Protein AF-0000000082331911 (afdb_homodimer)

Foldseek 3Di:
DDPCCPDPVNVVVVDFALVNLLVVLCVVVVVVLVCCCVVNFNFDQVLLVLLLVLCVVLPDDPLSNQLLLLLLLLLLVLLLVLCCCQVPPVVHDDVSSVVSVVVSLVVLCVCCVPSSNVPSVSSVSNNVLLVVLVVVLTAGPPDHDSVRSSVSSSVNSVVSNVSSVVSSVSSVVVRD/DDPQCVDPVNVVVVDQALVVLLVVLCVVVVVVLVCCCCVNFNFDQVLLVLLLVLCVVLPDPPLSNQLLLLLLLLLLVLLLVLCCCQVPVVVHDDVSSVVSVVVSLVVLCVCCVPVSNVPSVSSVSNNVLLVVLVVVLGAGDPDHDSVRSSVRSSVNSVVSNVSSVVSSVRSVVVRD

Solvent-accessible surface area (backbone atoms only — not comparable to full-atom values): 15881 Å² total; per-residue (Å²): 131,63,78,62,50,79,33,41,67,21,43,66,66,66,46,89,30,55,54,55,27,37,10,51,44,44,13,58,51,32,23,61,49,43,33,40,26,56,74,66,58,47,28,58,57,37,40,17,38,40,29,22,21,41,46,64,42,40,57,72,52,70,66,29,34,52,14,21,52,46,8,21,52,49,11,28,52,46,33,48,50,38,50,48,45,21,57,66,72,60,73,34,59,59,68,47,42,9,48,44,47,7,52,45,37,20,48,57,39,47,40,35,42,40,75,59,31,46,34,47,35,25,20,32,43,17,22,22,39,32,48,35,30,52,60,36,68,37,32,27,90,85,35,66,64,71,67,6,18,50,46,16,39,50,51,24,24,54,55,12,35,52,46,28,54,49,47,52,54,53,15,53,62,60,30,100,133,58,78,58,52,75,30,40,67,24,44,65,68,66,46,92,30,57,54,54,26,37,9,52,44,42,13,58,50,33,23,61,50,42,31,40,26,54,72,66,59,49,27,58,57,36,41,16,39,41,30,24,19,41,49,64,42,39,69,58,54,69,67,28,34,52,15,22,51,46,9,22,54,48,12,27,51,47,33,49,48,38,49,47,44,23,55,68,73,60,73,36,60,60,68,46,42,10,50,42,47,7,53,42,39,21,49,56,38,48,39,33,41,39,75,59,29,46,32,48,38,26,20,33,44,16,23,21,38,32,47,35,29,53,61,37,67,36,33,26,89,85,36,68,66,70,68,6,19,49,47,16,43,50,51,24,25,53,53,14,35,52,49,27,53,50,46,50,56,52,14,56,65,60,29,99

pLDDT: mean 92.14, std 11.37, range [30.94, 98.88]

Organism: NCBI:txid2816475

Radius of gyration: 19.63 Å; Cα contacts (8 Å, |Δi|>4): 683; chains: 2; bounding box: 52×55×50 Å

Sequence (352 aa):
MSRRENSPFGRLIGGWNDTWSLAVVFGLASVPWTYAFVAGLHIPLWPSFIASATYYAAGDGLDGVVRAYASNLAGIVYAAATLAVVDGYLGGGVVALSVVVGVFMFLATLHEFVPLLSFTPGAFFGYATMFSVHAAEATALGVVGLPGETLAAVLSMVIGAGIGLATDEVSSRLGTMSRRENSPFGRLIGGWNDTWSLAVVFGLASVPWTYAFVAGLHIPLWPSFIASATYYAAGDGLDGVVRAYASNLAGIVYAAATLAVVDGYLGGGVVALSVVVGVFMFLATLHEFVPLLSFTPGAFFGYATMFSVHAAEATALGVVGLPGETLAAVLSMVIGAGIGLATDEVSSRLGT

Secondary structure (DSSP, 8-state):
--TTTTSHHHHHHS-S-HHHHHHHHHHHHHHHHHHIIIIII---SHHHHHHHHHHHHS-SHHHHHHHHHHHHHHHHHHHHHHHHIIIIIS---HHHHHHHHHHHHHHHHHGGGSGGG--HHHHHHHHHHHHHHHHTT--BTTB-HHHHHHHHHHHHHHHHHHHHHHHHHHHHHHH-/--TTTTSHHHHHHS-S-HHHHHHHHHHHHHHHHHHIIIIII-S-SHHHHHHHHHHHHH-SHHHHHHHHHHHHHHHHHHHHHHHIIIIIIS---HHHHHHHHHHHHHHHHHGGGSGGG--HHHHHHHHHHHHHHHHTT--BTTB-HHHHHHHHHHHHHHHHHHHHHHHHHHHHHHH-

InterPro domains:
  IPR009476 Protein of unknown function DUF1097 [PF06496] (23-168)

Structure (mmCIF, N/CA/C/O backbone):
data_AF-0000000082331911-model_v1
#
loop_
_entity.id
_entity.type
_entity.pdbx_description
1 polymer 'DUF1097 domain-containing protein'
#
loop_
_atom_site.group_PDB
_atom_site.id
_atom_site.type_symbol
_atom_site.label_atom_id
_atom_site.label_alt_id
_atom_site.label_comp_id
_atom_site.label_asym_id
_atom_site.label_entity_id
_atom_site.label_seq_id
_atom_site.pdbx_PDB_ins_code
_atom_site.Cartn_x
_atom_site.Cartn_y
_atom_site.Cartn_z
_atom_site.occupancy
_atom_site.B_iso_or_equiv
_atom_site.auth_seq_id
_atom_site.auth_comp_id
_atom_site.auth_asym_id
_atom_site.auth_atom_id
_atom_site.pdbx_PDB_model_num
ATOM 1 N N . MET A 1 1 ? 22.234 30.906 13.117 1 30.94 1 MET A N 1
ATOM 2 C CA . MET A 1 1 ? 22.625 29.891 12.133 1 30.94 1 MET A CA 1
ATOM 3 C C . MET A 1 1 ? 22.219 30.312 10.727 1 30.94 1 MET A C 1
ATOM 5 O O . MET A 1 1 ? 21.047 30.641 10.484 1 30.94 1 MET A O 1
ATOM 9 N N . SER A 1 2 ? 22.891 30.703 9.836 1 46.03 2 SER A N 1
ATOM 10 C CA . SER A 1 2 ? 22.625 31.531 8.664 1 46.03 2 SER A CA 1
ATOM 11 C C . SER A 1 2 ? 21.641 30.875 7.719 1 46.03 2 SER A C 1
ATOM 13 O O . SER A 1 2 ? 21.609 29.641 7.609 1 46.03 2 SER A O 1
ATOM 15 N N . ARG A 1 3 ? 20.406 31.422 7.211 1 45.97 3 ARG A N 1
ATOM 16 C CA . ARG A 1 3 ? 19.422 31.078 6.195 1 45.97 3 ARG A 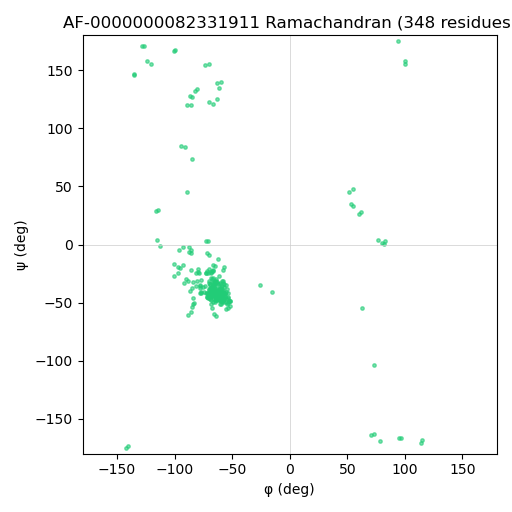CA 1
ATOM 17 C C . ARG A 1 3 ? 19.984 30.016 5.238 1 45.97 3 ARG A C 1
ATOM 19 O O . ARG A 1 3 ? 19.219 29.266 4.629 1 45.97 3 ARG A O 1
ATOM 26 N N . ARG A 1 4 ? 21.172 30.094 4.844 1 48.28 4 ARG A N 1
ATOM 27 C CA . ARG A 1 4 ? 21.875 29.188 3.939 1 48.28 4 ARG A CA 1
ATOM 28 C C . ARG A 1 4 ? 21.938 27.781 4.527 1 48.28 4 ARG A C 1
ATOM 30 O O . ARG A 1 4 ? 21.859 26.797 3.799 1 48.28 4 ARG A O 1
ATOM 37 N N . GLU A 1 5 ? 21.906 27.609 5.785 1 50.09 5 GLU A N 1
ATOM 38 C CA . GLU A 1 5 ? 22 26.328 6.461 1 50.09 5 GLU A CA 1
ATOM 39 C C . GLU A 1 5 ? 20.656 25.594 6.438 1 50.09 5 GLU A C 1
ATOM 41 O O . GLU A 1 5 ? 20.609 24.359 6.48 1 50.09 5 GLU A O 1
ATOM 46 N N . ASN A 1 6 ? 19.453 26.25 6.234 1 60.91 6 ASN A N 1
ATOM 47 C CA . ASN A 1 6 ? 18.141 25.625 6.238 1 60.91 6 ASN A CA 1
ATOM 48 C C . ASN A 1 6 ? 17.672 25.281 4.824 1 60.91 6 ASN A C 1
ATOM 50 O O . ASN A 1 6 ? 16.562 24.797 4.633 1 60.91 6 ASN A O 1
ATOM 54 N N . SER A 1 7 ? 18.547 25.734 3.779 1 67.25 7 SER A N 1
ATOM 55 C CA . SER A 1 7 ? 18.234 25.359 2.406 1 67.25 7 SER A CA 1
ATOM 56 C C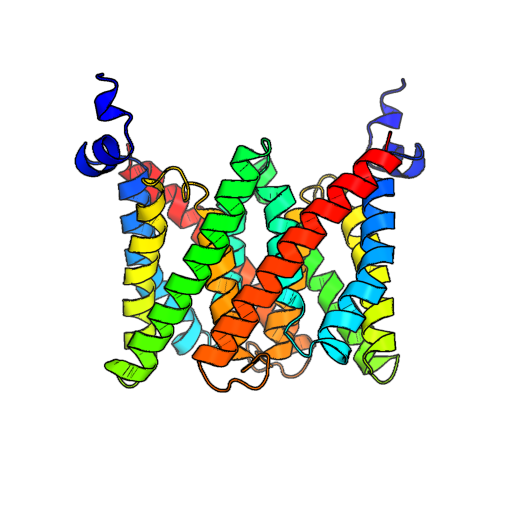 . SER A 1 7 ? 18.469 23.875 2.176 1 67.25 7 SER A C 1
ATOM 58 O O . SER A 1 7 ? 19.219 23.234 2.916 1 67.25 7 SER A O 1
ATOM 60 N N . PRO A 1 8 ? 17.781 23.469 1.237 1 69.69 8 PRO A N 1
ATOM 61 C CA . PRO A 1 8 ? 18.047 22.062 0.908 1 69.69 8 PRO A CA 1
ATOM 62 C C . PRO A 1 8 ? 19.531 21.797 0.68 1 69.69 8 PRO A C 1
ATOM 64 O O . PRO A 1 8 ? 20.062 20.797 1.17 1 69.69 8 PRO A O 1
ATOM 67 N N . PHE A 1 9 ? 20.141 22.531 -0.047 1 71.56 9 PHE A N 1
ATOM 68 C CA . PHE A 1 9 ? 21.578 22.375 -0.307 1 71.56 9 PHE A CA 1
ATOM 69 C C . PHE A 1 9 ? 22.375 22.531 0.979 1 71.56 9 PHE A C 1
ATOM 71 O O . PHE A 1 9 ? 23.359 21.812 1.195 1 71.56 9 PHE A O 1
ATOM 78 N N . GLY A 1 10 ? 22 23.453 1.733 1 72.62 10 GLY A N 1
ATOM 79 C CA . GLY A 1 10 ? 22.656 23.641 3.016 1 72.62 10 GLY A CA 1
ATOM 80 C C . GLY A 1 10 ? 22.578 22.422 3.916 1 72.62 10 GLY A C 1
ATOM 81 O O . GLY A 1 10 ? 23.562 22.031 4.543 1 72.62 10 GLY A O 1
ATOM 82 N N . ARG A 1 11 ? 21.516 21.922 3.918 1 74.38 11 ARG A N 1
ATOM 83 C CA . ARG A 1 11 ? 21.328 20.734 4.746 1 74.38 11 ARG A CA 1
ATOM 84 C C . ARG A 1 11 ? 22.125 19.547 4.195 1 74.38 11 ARG A C 1
ATOM 86 O O . ARG A 1 11 ? 22.594 18.703 4.957 1 74.38 11 ARG A O 1
ATOM 93 N N . LEU A 1 12 ? 22.125 19.5 3.041 1 75.88 12 LEU A N 1
ATOM 94 C CA . LEU A 1 12 ? 22.891 18.438 2.385 1 75.88 12 LEU A CA 1
ATOM 95 C C . LEU A 1 12 ? 24.375 18.562 2.717 1 75.88 12 LEU A C 1
ATOM 97 O O . LEU A 1 12 ? 25.031 17.562 3.014 1 75.88 12 LEU A O 1
ATOM 101 N N . ILE A 1 13 ? 24.734 19.766 2.682 1 75.69 13 ILE A N 1
ATOM 102 C CA . ILE A 1 13 ? 26.172 19.984 2.873 1 75.69 13 ILE A CA 1
ATOM 103 C C . ILE A 1 13 ? 26.453 20.328 4.332 1 75.69 13 ILE A C 1
ATOM 105 O O . ILE A 1 13 ? 27.609 20.391 4.754 1 75.69 13 ILE A O 1
ATOM 109 N N . GLY A 1 14 ? 25.438 20.75 5.004 1 74.19 14 GLY A N 1
ATOM 110 C CA . GLY A 1 14 ? 25.594 21.328 6.332 1 74.19 14 GLY A CA 1
ATOM 111 C C . GLY A 1 14 ? 25.969 20.297 7.383 1 74.19 14 GLY A C 1
ATOM 112 O O . GLY A 1 14 ? 26.016 20.594 8.578 1 74.19 14 GLY A O 1
ATOM 113 N N . GLY A 1 15 ? 26.156 19.172 7.082 1 82.25 15 GLY A N 1
ATOM 114 C CA . GLY A 1 15 ? 26.656 18.203 8.047 1 82.25 15 GLY A CA 1
ATOM 115 C C . GLY A 1 15 ? 25.672 17.109 8.375 1 82.25 15 GLY A C 1
ATOM 116 O O . GLY A 1 15 ? 24.672 16.938 7.668 1 82.25 15 GLY A O 1
ATOM 117 N N . TRP A 1 16 ? 26.156 16.5 9.406 1 88.5 16 TRP A N 1
ATOM 118 C CA . TRP A 1 16 ? 25.391 15.328 9.844 1 88.5 16 TRP A CA 1
ATOM 119 C C . TRP A 1 16 ? 24.062 15.75 10.445 1 88.5 16 TRP A C 1
ATOM 121 O O . TRP A 1 16 ? 24 16.656 11.281 1 88.5 16 TRP A O 1
ATOM 131 N N . ASN A 1 17 ? 23.078 15.328 9.977 1 89.69 17 ASN A N 1
ATOM 132 C CA . ASN A 1 17 ? 21.734 15.609 10.453 1 89.69 17 ASN A CA 1
ATOM 133 C C . ASN A 1 17 ? 20.828 14.383 10.352 1 89.69 17 ASN A C 1
ATOM 135 O O . ASN A 1 17 ? 21.297 13.289 10.039 1 89.69 17 ASN A O 1
ATOM 139 N N . ASP A 1 18 ? 19.594 14.555 10.648 1 88.19 18 ASP A N 1
ATOM 140 C CA . ASP A 1 18 ? 18.672 13.438 10.734 1 88.19 18 ASP A CA 1
ATOM 141 C C . ASP A 1 18 ? 18.484 12.773 9.367 1 88.19 18 ASP A C 1
ATOM 143 O O . ASP A 1 18 ? 18.328 11.555 9.281 1 88.19 18 ASP A O 1
ATOM 147 N N . THR A 1 19 ? 18.516 13.5 8.328 1 91 19 THR A N 1
ATOM 148 C CA . THR A 1 19 ? 18.344 12.961 6.984 1 91 19 THR A CA 1
ATOM 149 C C . THR A 1 19 ? 19.531 12.094 6.59 1 91 19 THR A C 1
ATOM 151 O O . THR A 1 19 ? 19.359 10.984 6.078 1 91 19 THR A O 1
ATOM 154 N N . TRP A 1 20 ? 20.719 12.578 6.801 1 93.38 20 TRP A N 1
ATOM 155 C CA . TRP A 1 20 ? 21.922 11.797 6.539 1 93.38 20 TRP A CA 1
ATOM 156 C C . TRP A 1 20 ? 21.922 10.5 7.348 1 93.38 20 TRP A C 1
ATOM 158 O O . TRP A 1 20 ? 22.234 9.43 6.824 1 93.38 20 TRP A O 1
ATOM 168 N N . SER A 1 21 ? 21.625 10.68 8.594 1 94.69 21 SER A N 1
ATOM 169 C CA . SER A 1 21 ? 21.578 9.508 9.461 1 94.69 21 SER A CA 1
ATOM 170 C C . SER A 1 21 ? 20.594 8.461 8.938 1 94.69 21 SER A C 1
ATOM 172 O O . SER A 1 21 ? 20.938 7.281 8.828 1 94.69 21 SER A O 1
ATOM 174 N N . LEU A 1 22 ? 19.5 8.93 8.586 1 93.38 22 LEU A N 1
ATOM 175 C CA . LEU A 1 22 ? 18.469 8.023 8.078 1 93.38 22 LEU A CA 1
ATOM 176 C C . LEU A 1 22 ? 18.906 7.398 6.754 1 93.38 22 LEU A C 1
ATOM 178 O O . LEU A 1 22 ? 18.703 6.203 6.527 1 93.38 22 LEU A O 1
ATOM 182 N N . ALA A 1 23 ? 19.484 8.172 5.961 1 95.06 23 ALA A N 1
ATOM 183 C CA . ALA A 1 23 ? 19.969 7.695 4.664 1 95.06 23 ALA A CA 1
ATOM 184 C C . ALA A 1 23 ? 21.016 6.602 4.832 1 95.06 23 ALA A C 1
ATOM 186 O O . ALA A 1 23 ? 20.969 5.574 4.148 1 95.06 23 ALA A O 1
ATOM 187 N N . VAL A 1 24 ? 21.906 6.816 5.707 1 96.12 24 VAL A N 1
ATOM 188 C CA . VAL A 1 24 ? 22.953 5.836 5.945 1 96.12 24 VAL A CA 1
ATOM 189 C C . VAL A 1 24 ? 22.359 4.562 6.535 1 96.12 24 VAL A C 1
ATOM 191 O O . VAL A 1 24 ? 22.688 3.455 6.109 1 96.12 24 VAL A O 1
ATOM 194 N N . VAL A 1 25 ? 21.484 4.715 7.422 1 96.88 25 VAL A N 1
ATOM 195 C CA . VAL A 1 25 ? 20.875 3.564 8.086 1 96.88 25 VAL A CA 1
ATOM 196 C C . VAL A 1 25 ? 20.047 2.768 7.082 1 96.88 25 VAL A C 1
ATOM 198 O O . VAL A 1 25 ? 20.188 1.545 6.988 1 96.88 25 VAL A O 1
ATOM 201 N N . PHE A 1 26 ? 19.281 3.436 6.316 1 95.5 26 PHE A N 1
ATOM 202 C CA . PHE A 1 26 ? 18.469 2.73 5.332 1 95.5 26 PHE A CA 1
ATOM 203 C C . PHE A 1 26 ? 19.344 2.105 4.25 1 95.5 26 PHE A C 1
ATOM 205 O O . PHE A 1 26 ? 19.078 0.988 3.801 1 95.5 26 PHE A O 1
ATOM 212 N N . GLY A 1 27 ? 20.297 2.848 3.83 1 96.88 27 GLY A N 1
ATOM 213 C CA . GLY A 1 27 ? 21.203 2.301 2.83 1 96.88 27 GLY A CA 1
ATOM 214 C C . GLY A 1 27 ? 21.906 1.035 3.289 1 96.88 27 GLY A C 1
ATOM 215 O O . GLY A 1 27 ? 21.859 0.014 2.6 1 96.88 27 GLY A O 1
ATOM 216 N N . LEU A 1 28 ? 22.438 1.051 4.41 1 97.56 28 LEU A N 1
ATOM 217 C CA . LEU A 1 28 ? 23.234 -0.068 4.906 1 97.56 28 LEU A CA 1
ATOM 218 C C . LEU A 1 28 ? 22.328 -1.208 5.371 1 97.56 28 LEU A C 1
ATOM 220 O O . LEU A 1 28 ? 22.625 -2.379 5.113 1 97.56 28 LEU A O 1
ATOM 224 N N . ALA A 1 29 ? 21.312 -0.932 6.004 1 97 29 ALA A N 1
ATOM 225 C CA . ALA A 1 29 ? 20.422 -1.961 6.543 1 97 29 ALA A CA 1
ATOM 226 C C . ALA A 1 29 ? 19.703 -2.703 5.426 1 97 29 ALA A C 1
ATOM 228 O O . ALA A 1 29 ? 19.344 -3.873 5.582 1 97 29 ALA A O 1
ATOM 229 N N . SER A 1 30 ? 19.516 -2.004 4.371 1 97.62 30 SER A N 1
ATOM 230 C CA . SER A 1 30 ? 18.75 -2.602 3.291 1 97.62 30 SER A CA 1
ATOM 231 C C . SER A 1 30 ? 19.5 -3.756 2.641 1 97.62 30 SER A C 1
ATOM 233 O O . SER A 1 30 ? 18.906 -4.602 1.974 1 97.62 30 SER A O 1
ATOM 235 N N . VAL A 1 31 ? 20.797 -3.766 2.725 1 98.12 31 VAL A N 1
ATOM 236 C CA . VAL A 1 31 ? 21.594 -4.816 2.105 1 98.12 31 VAL A CA 1
ATOM 237 C C . VAL A 1 31 ? 21.266 -6.16 2.754 1 98.12 31 VAL A C 1
ATOM 239 O O . VAL A 1 31 ? 20.734 -7.062 2.098 1 98.12 31 VAL A O 1
ATOM 242 N N . PRO A 1 32 ? 21.484 -6.371 4.066 1 98.19 32 PRO A N 1
ATOM 243 C CA . PRO A 1 32 ? 21.094 -7.652 4.66 1 98.19 32 PRO A CA 1
ATOM 244 C C . PRO A 1 32 ? 19.578 -7.875 4.641 1 98.19 32 PRO A C 1
ATOM 246 O O . PRO A 1 32 ? 19.125 -9.016 4.559 1 98.19 32 PRO A O 1
ATOM 249 N N . TRP A 1 33 ? 18.906 -6.762 4.754 1 98 33 TRP A N 1
ATOM 250 C CA . TRP A 1 33 ? 17.453 -6.801 4.664 1 98 33 TRP A CA 1
ATOM 251 C C . TRP A 1 33 ? 17 -7.457 3.361 1 98 33 TRP A C 1
ATOM 253 O O . TRP A 1 33 ? 16.266 -8.445 3.377 1 98 33 TRP A O 1
ATOM 263 N N . THR A 1 34 ? 17.422 -6.988 2.287 1 98.44 34 THR A N 1
ATOM 264 C CA . THR A 1 34 ? 17.094 -7.512 0.971 1 98.44 34 THR A CA 1
ATOM 265 C C . THR A 1 34 ? 17.547 -8.961 0.831 1 98.44 34 THR A C 1
ATOM 267 O O . THR A 1 34 ? 16.781 -9.82 0.383 1 98.44 34 THR A O 1
ATOM 270 N N . TYR A 1 35 ? 18.797 -9.211 1.232 1 98.25 35 TYR A N 1
ATOM 271 C CA . TYR A 1 35 ? 19.328 -10.562 1.149 1 98.25 35 TYR A CA 1
ATOM 272 C C . TYR A 1 35 ? 18.469 -11.531 1.954 1 98.25 35 TYR A C 1
ATOM 274 O O . TYR A 1 35 ? 18.141 -12.625 1.48 1 98.25 35 TYR A O 1
ATOM 282 N N . ALA A 1 36 ? 18.125 -11.219 3.145 1 98.31 36 ALA A N 1
ATOM 283 C CA . ALA A 1 36 ? 17.344 -12.086 4.027 1 98.31 36 ALA A CA 1
ATOM 284 C C . ALA A 1 36 ? 15.977 -12.391 3.438 1 98.31 36 ALA A C 1
ATOM 286 O O . ALA A 1 36 ? 15.492 -13.523 3.525 1 98.31 36 ALA A O 1
ATOM 287 N N . PHE A 1 37 ? 15.391 -11.445 2.855 1 98.62 37 PHE A N 1
ATOM 288 C CA . PHE A 1 37 ? 14.062 -11.633 2.293 1 98.62 37 PHE A CA 1
ATOM 289 C C . PHE A 1 37 ? 14.117 -12.531 1.064 1 98.62 37 PHE A C 1
ATOM 291 O O . PHE A 1 37 ? 13.32 -13.469 0.937 1 98.62 37 PHE A O 1
ATOM 298 N N . VAL A 1 38 ? 15.055 -12.273 0.174 1 97.69 38 VAL A N 1
ATOM 299 C CA . VAL A 1 38 ? 15.078 -12.914 -1.137 1 97.69 38 VAL A CA 1
ATOM 300 C C . VAL A 1 38 ? 15.758 -14.281 -1.033 1 97.69 38 VAL A C 1
ATOM 302 O O . VAL A 1 38 ? 15.203 -15.289 -1.485 1 97.69 38 VAL A O 1
ATOM 305 N N . ALA A 1 39 ? 16.891 -14.32 -0.475 1 97.06 39 ALA A N 1
ATOM 306 C CA . ALA A 1 39 ? 17.672 -15.562 -0.435 1 97.06 39 ALA A CA 1
ATOM 307 C C . ALA A 1 39 ? 17.375 -16.344 0.841 1 97.06 39 ALA A C 1
ATOM 309 O O . ALA A 1 39 ? 17.453 -17.578 0.851 1 97.06 39 ALA A O 1
ATOM 310 N N . GLY A 1 40 ? 17.094 -15.719 1.949 1 96.81 40 GLY A N 1
ATOM 311 C CA . GLY A 1 40 ? 16.891 -16.391 3.223 1 96.81 40 GLY A CA 1
ATOM 312 C C . GLY A 1 40 ? 15.461 -16.875 3.424 1 96.81 40 GLY A C 1
ATOM 313 O O . GLY A 1 40 ? 15.211 -18.078 3.447 1 96.81 40 GLY A O 1
ATOM 314 N N . LEU A 1 41 ? 14.586 -15.953 3.354 1 97.5 41 LEU A N 1
ATOM 315 C CA . LEU A 1 41 ? 13.203 -16.25 3.711 1 97.5 41 LEU A CA 1
ATOM 316 C C . LEU A 1 41 ? 12.383 -16.594 2.473 1 97.5 41 LEU A C 1
ATOM 318 O O . LEU A 1 41 ? 11.312 -17.203 2.578 1 97.5 41 LEU A O 1
ATOM 322 N N . HIS A 1 42 ? 12.836 -16.203 1.367 1 97.38 42 HIS A N 1
ATOM 323 C CA . HIS A 1 42 ? 12.133 -16.422 0.108 1 97.38 42 HIS A CA 1
ATOM 324 C C . HIS A 1 42 ? 10.719 -15.875 0.166 1 97.38 42 HIS A C 1
ATOM 326 O O . HIS A 1 42 ? 9.758 -16.562 -0.2 1 97.38 42 HIS A O 1
ATOM 332 N N . ILE A 1 43 ? 10.586 -14.688 0.63 1 98.44 43 ILE A N 1
ATOM 333 C CA . ILE A 1 43 ? 9.32 -13.977 0.646 1 98.44 43 ILE A CA 1
ATOM 334 C C . ILE A 1 43 ? 9.469 -12.641 -0.086 1 98.44 43 ILE A C 1
ATOM 336 O O . ILE A 1 43 ? 10.586 -12.156 -0.287 1 98.44 43 ILE A O 1
ATOM 340 N N . PRO A 1 44 ? 8.328 -12.125 -0.533 1 98.75 44 PRO A N 1
ATOM 341 C CA . PRO A 1 44 ? 8.445 -10.883 -1.298 1 98.75 44 PRO A CA 1
ATOM 342 C C . PRO A 1 44 ? 9.016 -9.727 -0.47 1 98.75 44 PRO A C 1
ATOM 344 O O . PRO A 1 44 ? 8.633 -9.547 0.688 1 98.75 44 PRO A O 1
ATOM 347 N N . LEU A 1 45 ? 9.875 -8.977 -1.076 1 98.75 45 LEU A N 1
ATOM 348 C CA . LEU A 1 45 ? 10.633 -7.914 -0.431 1 98.75 45 LEU A CA 1
ATOM 349 C C . LEU A 1 45 ? 9.828 -6.621 -0.392 1 98.75 45 LEU A C 1
ATOM 351 O O . LEU A 1 45 ? 9.844 -5.898 0.609 1 98.75 45 LEU A O 1
ATOM 355 N N . TRP A 1 46 ? 9.055 -6.25 -1.345 1 98.69 46 TRP A N 1
ATOM 356 C CA . TRP A 1 46 ? 8.484 -4.93 -1.57 1 98.69 46 TRP A CA 1
ATOM 357 C C . TRP A 1 46 ? 7.434 -4.602 -0.511 1 98.69 46 TRP A C 1
ATOM 359 O O . TRP A 1 46 ? 7.301 -3.449 -0.096 1 98.69 46 TRP A O 1
ATOM 369 N N . PRO A 1 47 ? 6.656 -5.605 -0.007 1 98.88 47 PRO A N 1
ATOM 370 C CA . PRO A 1 47 ? 5.738 -5.242 1.072 1 98.88 47 PRO A CA 1
ATOM 371 C C . PRO A 1 47 ? 6.453 -4.652 2.285 1 98.88 47 PRO A C 1
ATOM 373 O O . PRO A 1 47 ? 5.883 -3.826 3.002 1 98.88 47 PRO A O 1
ATOM 376 N N . SER A 1 48 ? 7.633 -5.16 2.572 1 98.56 48 SER A N 1
ATOM 377 C CA . SER A 1 48 ? 8.367 -4.668 3.732 1 98.56 48 SER A CA 1
ATOM 378 C C . SER A 1 48 ? 8.75 -3.201 3.564 1 98.56 48 SER A C 1
ATOM 380 O O . SER A 1 48 ? 8.82 -2.457 4.543 1 98.56 48 SER A O 1
ATOM 382 N N . PHE A 1 49 ? 8.961 -2.744 2.299 1 98.25 49 PHE A N 1
ATOM 383 C CA . PHE A 1 49 ? 9.211 -1.327 2.057 1 98.25 49 PHE A CA 1
ATOM 384 C C . PHE A 1 49 ? 7.957 -0.505 2.34 1 98.25 49 PHE A C 1
ATOM 386 O O . PHE A 1 49 ? 8.039 0.584 2.91 1 98.25 49 PHE A O 1
ATOM 393 N N . ILE A 1 50 ? 6.828 -1.002 1.94 1 98.44 50 ILE A N 1
ATOM 394 C CA . ILE A 1 50 ? 5.555 -0.325 2.168 1 98.44 50 ILE A CA 1
ATOM 395 C C . ILE A 1 50 ? 5.301 -0.192 3.668 1 98.44 50 ILE A C 1
ATOM 397 O O . ILE A 1 50 ? 4.93 0.88 4.148 1 98.44 50 ILE A O 1
ATOM 401 N N . ALA A 1 51 ? 5.543 -1.274 4.41 1 97.69 51 ALA A N 1
ATOM 402 C CA . ALA A 1 51 ? 5.312 -1.255 5.852 1 97.69 51 ALA A CA 1
ATOM 403 C C . ALA A 1 51 ? 6.277 -0.301 6.551 1 97.69 51 ALA A C 1
ATOM 405 O O . ALA A 1 51 ? 5.879 0.449 7.445 1 97.69 51 ALA A O 1
ATOM 406 N N . SER A 1 52 ? 7.547 -0.33 6.188 1 95.5 52 SER A N 1
ATOM 407 C CA . SER A 1 52 ? 8.508 0.59 6.793 1 95.5 52 SER A CA 1
ATOM 408 C C . SER A 1 52 ? 8.148 2.041 6.492 1 95.5 52 SER A C 1
ATOM 410 O O . SER A 1 52 ? 8.273 2.908 7.359 1 95.5 52 SER A O 1
ATOM 412 N N . ALA A 1 53 ? 7.715 2.289 5.254 1 94.75 53 ALA A N 1
ATOM 413 C CA . ALA A 1 53 ? 7.305 3.639 4.883 1 94.75 53 ALA A CA 1
ATOM 414 C C . ALA A 1 53 ? 6.047 4.059 5.637 1 94.75 53 ALA A C 1
ATOM 416 O O . ALA A 1 53 ? 5.867 5.234 5.953 1 94.75 53 ALA A O 1
ATOM 417 N N . THR A 1 54 ? 5.125 3.086 5.883 1 95.31 54 THR A N 1
ATOM 418 C CA . THR A 1 54 ? 3.916 3.361 6.648 1 95.31 54 THR A CA 1
ATOM 419 C C . THR A 1 54 ? 4.266 3.918 8.031 1 95.31 54 THR A C 1
ATOM 421 O O . THR A 1 54 ? 3.559 4.781 8.555 1 95.31 54 THR A O 1
ATOM 424 N N . TYR A 1 55 ? 5.449 3.418 8.641 1 92.19 55 TYR A N 1
ATOM 425 C CA . TYR A 1 55 ? 5.93 3.947 9.906 1 92.19 55 TYR A CA 1
ATOM 426 C C . TYR A 1 55 ? 6.148 5.453 9.828 1 92.19 55 TYR A C 1
ATOM 428 O O . TYR A 1 55 ? 5.68 6.203 10.688 1 92.19 55 TYR A O 1
ATOM 436 N N . TYR A 1 56 ? 6.691 5.875 8.766 1 87.75 56 TYR A N 1
ATOM 437 C CA . TYR A 1 56 ? 7.066 7.281 8.641 1 87.75 56 TYR A CA 1
ATOM 438 C C . TYR A 1 56 ? 5.887 8.117 8.156 1 87.75 56 TYR A C 1
ATOM 440 O O . TYR A 1 56 ? 5.82 9.32 8.422 1 87.75 56 TYR A O 1
ATOM 448 N N . ALA A 1 57 ? 4.965 7.492 7.543 1 88.12 57 ALA A N 1
ATOM 449 C CA . ALA A 1 57 ? 3.793 8.195 7.031 1 88.12 57 ALA A CA 1
ATOM 450 C C . ALA A 1 57 ? 2.762 8.414 8.141 1 88.12 57 ALA A C 1
ATOM 452 O O . ALA A 1 57 ? 1.995 9.383 8.094 1 88.12 57 ALA A O 1
ATOM 453 N N . ALA A 1 58 ? 2.621 7.562 8.977 1 84.06 58 ALA A N 1
ATOM 454 C CA . ALA A 1 58 ? 1.616 7.617 10.039 1 84.06 58 ALA A CA 1
ATOM 455 C C . ALA A 1 58 ? 1.846 8.82 10.945 1 84.06 58 ALA A C 1
ATOM 457 O O . ALA A 1 58 ? 0.901 9.344 11.547 1 84.06 58 ALA A O 1
ATOM 458 N N . GLY A 1 59 ? 2.986 9.484 10.859 1 66.19 59 GLY A N 1
ATOM 459 C CA . GLY A 1 59 ? 3.273 10.711 11.594 1 66.19 59 GLY A CA 1
ATOM 460 C C . GLY A 1 59 ? 3.52 10.477 13.07 1 66.19 59 GLY A C 1
ATOM 461 O O . GLY A 1 59 ? 4.172 9.5 13.453 1 66.19 59 GLY A O 1
ATOM 462 N N . ASP A 1 60 ? 2.369 10.852 13.945 1 62 60 ASP A N 1
ATOM 463 C CA . ASP A 1 60 ? 2.32 11.422 15.289 1 62 60 ASP A CA 1
ATOM 464 C C . ASP A 1 60 ? 2.432 10.336 16.359 1 62 60 ASP A C 1
ATOM 466 O O . ASP A 1 60 ? 1.473 10.07 17.078 1 62 60 ASP A O 1
ATOM 470 N N . GLY A 1 61 ? 3.516 9.797 16.562 1 76.06 61 GLY A N 1
ATOM 471 C CA . GLY A 1 61 ? 3.662 9.117 17.844 1 76.06 61 GLY A CA 1
ATOM 472 C C . GLY A 1 61 ? 3.326 7.641 17.766 1 76.06 61 GLY A C 1
ATOM 473 O O . GLY A 1 61 ? 2.996 7.125 16.703 1 76.06 61 GLY A O 1
ATOM 474 N N . LEU A 1 62 ? 3.525 6.938 18.828 1 83.19 62 LEU A N 1
ATOM 475 C CA . LEU A 1 62 ? 3.34 5.496 18.953 1 83.19 62 LEU A CA 1
ATOM 476 C C . LEU A 1 62 ? 1.908 5.102 18.594 1 83.19 62 LEU A C 1
ATOM 478 O O . LEU A 1 62 ? 1.685 4.098 17.922 1 83.19 62 LEU A O 1
ATOM 482 N N . ASP A 1 63 ? 0.958 5.961 18.969 1 86.88 63 ASP A N 1
ATOM 483 C CA . ASP A 1 63 ? -0.438 5.648 18.672 1 86.88 63 ASP A CA 1
ATOM 484 C C . ASP A 1 63 ? -0.703 5.66 17.172 1 86.88 63 ASP A C 1
ATOM 486 O O . ASP A 1 63 ? -1.415 4.797 16.656 1 86.88 63 ASP A O 1
ATOM 490 N N . GLY A 1 64 ? -0.141 6.57 16.5 1 87.06 64 GLY A N 1
ATOM 491 C CA . GLY A 1 64 ? -0.291 6.652 15.055 1 87.06 64 GLY A CA 1
ATOM 492 C C . GLY A 1 64 ? 0.313 5.469 14.32 1 87.06 64 GLY A C 1
ATOM 493 O O . GLY A 1 64 ? -0.29 4.934 13.391 1 87.06 64 GLY A O 1
ATOM 494 N N . VAL A 1 65 ? 1.427 5.043 14.875 1 89.31 65 VAL A N 1
ATOM 495 C CA . VAL A 1 65 ? 2.145 3.932 14.258 1 89.31 65 VAL A CA 1
ATOM 496 C C . VAL A 1 65 ? 1.359 2.637 14.453 1 89.31 65 VAL A C 1
ATOM 498 O O . VAL A 1 65 ? 1.215 1.844 13.523 1 89.31 65 VAL A O 1
ATOM 501 N N . VAL A 1 66 ? 0.798 2.426 15.625 1 93.31 66 VAL A N 1
ATOM 502 C CA . VAL A 1 66 ? 0.009 1.234 15.914 1 93.31 66 VAL A CA 1
ATOM 503 C C . VAL A 1 66 ? -1.229 1.202 15.023 1 93.31 66 VAL A C 1
ATOM 505 O O . VAL A 1 66 ? -1.55 0.167 14.43 1 93.31 66 VAL A O 1
ATOM 508 N N . ARG A 1 67 ? -1.788 2.279 14.898 1 93.81 67 ARG A N 1
ATOM 509 C CA . ARG A 1 67 ? -2.98 2.338 14.055 1 93.81 67 ARG A CA 1
ATOM 510 C C . ARG A 1 67 ? -2.629 2.096 12.594 1 93.81 67 ARG A C 1
ATOM 512 O O . ARG A 1 67 ? -3.398 1.469 11.859 1 93.81 67 ARG A O 1
ATOM 519 N N . ALA A 1 68 ? -1.601 2.66 12.172 1 93.38 68 ALA A N 1
ATOM 520 C CA . ALA A 1 68 ? -1.174 2.508 10.789 1 93.38 68 ALA A CA 1
ATOM 521 C C . ALA A 1 68 ? -0.898 1.044 10.453 1 93.38 68 ALA A C 1
ATOM 523 O O . ALA A 1 68 ? -1.34 0.542 9.422 1 93.38 68 ALA A O 1
ATOM 524 N N . TYR A 1 69 ? -0.177 0.306 11.375 1 95.69 69 TYR A N 1
ATOM 525 C CA . TYR A 1 69 ? 0.156 -1.09 11.109 1 95.69 69 TYR A CA 1
ATOM 526 C C . TYR A 1 69 ? -1.073 -1.979 11.25 1 95.69 69 TYR A C 1
ATOM 528 O O . TYR A 1 69 ? -1.225 -2.957 10.508 1 95.69 69 TYR A O 1
ATOM 536 N N . ALA A 1 70 ? -1.945 -1.653 12.188 1 96.81 70 ALA A N 1
ATOM 537 C CA . ALA A 1 70 ? -3.213 -2.375 12.273 1 96.81 70 ALA A CA 1
ATOM 538 C C . ALA A 1 70 ? -4.027 -2.209 10.992 1 96.81 70 ALA A C 1
ATOM 540 O O . ALA A 1 70 ? -4.621 -3.168 10.5 1 96.81 70 ALA A O 1
ATOM 541 N N . SER A 1 71 ? -4.027 -1.036 10.523 1 96.62 71 SER A N 1
ATOM 542 C CA . SER A 1 71 ? -4.742 -0.764 9.281 1 96.62 71 SER A CA 1
ATOM 543 C C . SER A 1 71 ? -4.094 -1.48 8.102 1 96.62 71 SER A C 1
ATOM 545 O O . SER A 1 71 ? -4.789 -1.95 7.199 1 96.62 71 SER A O 1
ATOM 547 N N . ASN A 1 72 ? -2.754 -1.559 8.039 1 98.44 72 ASN A N 1
ATOM 548 C CA . ASN A 1 72 ? -2.078 -2.344 7.016 1 98.44 72 ASN A CA 1
ATOM 549 C C . ASN A 1 72 ? -2.582 -3.783 6.988 1 98.44 72 ASN A C 1
ATOM 551 O O . ASN A 1 72 ? -2.953 -4.293 5.93 1 98.44 72 ASN A O 1
ATOM 555 N N . LEU A 1 73 ? -2.578 -4.32 8.18 1 98.31 73 LEU A N 1
ATOM 556 C CA . LEU A 1 73 ? -2.971 -5.719 8.289 1 98.31 73 LEU A CA 1
ATOM 557 C C . LEU A 1 73 ? -4.434 -5.906 7.91 1 98.31 73 LEU A C 1
ATOM 559 O O . LEU A 1 73 ? -4.785 -6.871 7.227 1 98.31 73 LEU A O 1
ATOM 563 N N . ALA A 1 74 ? -5.258 -4.992 8.336 1 98.5 74 ALA A N 1
ATOM 564 C CA . ALA A 1 74 ? -6.664 -5.055 7.945 1 98.5 74 ALA A CA 1
ATOM 565 C C . ALA A 1 74 ? -6.82 -4.98 6.426 1 98.5 74 ALA A C 1
ATOM 567 O O . ALA A 1 74 ? -7.656 -5.68 5.848 1 98.5 74 ALA A O 1
ATOM 568 N N . GLY A 1 75 ? -6.008 -4.137 5.805 1 98.62 75 GLY A N 1
ATOM 569 C CA . GLY A 1 75 ? -6.035 -4.043 4.355 1 98.62 75 GLY A CA 1
ATOM 570 C C . GLY A 1 75 ? -5.715 -5.359 3.668 1 98.62 75 GLY A C 1
ATOM 571 O O . GLY A 1 75 ? -6.367 -5.727 2.688 1 98.62 75 GLY A O 1
ATOM 572 N N . ILE A 1 76 ? -4.73 -6.02 4.156 1 98.88 76 ILE A N 1
ATOM 573 C CA . ILE A 1 76 ? -4.371 -7.32 3.605 1 98.88 76 ILE A CA 1
ATOM 574 C C . ILE A 1 76 ? -5.555 -8.281 3.727 1 98.88 76 ILE A C 1
ATOM 576 O O . ILE A 1 76 ? -5.863 -9.016 2.789 1 98.88 76 ILE A O 1
ATOM 580 N N . VAL A 1 77 ? -6.188 -8.25 4.906 1 98.44 77 VAL A N 1
ATOM 581 C CA . VAL A 1 77 ? -7.32 -9.141 5.137 1 98.44 77 VAL A CA 1
ATOM 582 C C . VAL A 1 77 ? -8.453 -8.805 4.168 1 98.44 77 VAL A C 1
ATOM 584 O O . VAL A 1 77 ? -9.047 -9.695 3.562 1 98.44 77 VAL A O 1
ATOM 587 N N . TYR A 1 78 ? -8.719 -7.539 3.959 1 98.62 78 TYR A N 1
ATOM 588 C CA . TYR A 1 78 ? -9.758 -7.133 3.018 1 98.62 78 TYR A CA 1
ATOM 589 C C . TYR A 1 78 ? -9.414 -7.582 1.602 1 98.62 78 TYR A C 1
ATOM 591 O O . TYR A 1 78 ? -10.289 -8.039 0.861 1 98.62 78 TYR A O 1
ATOM 599 N N . ALA A 1 79 ? -8.188 -7.414 1.234 1 98.81 79 ALA A N 1
ATOM 600 C CA . ALA A 1 79 ? -7.777 -7.793 -0.117 1 98.81 79 ALA A CA 1
ATOM 601 C C . ALA A 1 79 ? -7.812 -9.305 -0.295 1 98.81 79 ALA A C 1
ATOM 603 O O . ALA A 1 79 ? -8.242 -9.805 -1.338 1 98.81 79 ALA A O 1
ATOM 604 N N . ALA A 1 80 ? -7.328 -10.023 0.648 1 98.62 80 ALA A N 1
ATOM 605 C CA . ALA A 1 80 ? -7.41 -11.484 0.598 1 98.62 80 ALA A CA 1
ATOM 606 C C . ALA A 1 80 ? -8.859 -11.945 0.485 1 98.62 80 ALA A C 1
ATOM 608 O O . ALA A 1 80 ? -9.172 -12.867 -0.275 1 98.62 80 ALA A O 1
ATOM 609 N N . ALA A 1 81 ? -9.695 -11.352 1.328 1 98.44 81 ALA A N 1
ATOM 610 C CA . ALA A 1 81 ? -11.117 -11.672 1.239 1 98.44 81 ALA A CA 1
ATOM 611 C C . ALA A 1 81 ? -11.672 -11.328 -0.143 1 98.44 81 ALA A C 1
ATOM 613 O O . ALA A 1 81 ? -12.477 -12.086 -0.699 1 98.44 81 ALA A O 1
ATOM 614 N N . THR A 1 82 ? -11.312 -10.172 -0.688 1 98.62 82 THR A N 1
ATOM 615 C CA . THR A 1 82 ? -11.719 -9.805 -2.037 1 98.62 82 THR A CA 1
ATOM 616 C C . THR A 1 82 ? -11.375 -10.906 -3.031 1 98.62 82 THR A C 1
ATOM 618 O O . THR A 1 82 ? -12.242 -11.375 -3.771 1 98.62 82 THR A O 1
ATOM 621 N N . LEU A 1 83 ? -10.156 -11.328 -3.053 1 98.31 83 LEU A N 1
ATOM 622 C CA . LEU A 1 83 ? -9.664 -12.328 -3.998 1 98.31 83 LEU A CA 1
ATOM 623 C C . LEU A 1 83 ? -10.328 -13.68 -3.762 1 98.31 83 LEU A C 1
ATOM 625 O O . LEU A 1 83 ? -10.641 -14.398 -4.715 1 98.31 83 LEU A O 1
ATOM 629 N N . ALA A 1 84 ? -10.453 -14.016 -2.396 1 97.62 84 ALA A N 1
ATOM 630 C CA . ALA A 1 84 ? -11.125 -15.273 -2.07 1 97.62 84 ALA A CA 1
ATOM 631 C C . ALA A 1 84 ? -12.555 -15.289 -2.621 1 97.62 84 ALA A C 1
ATOM 633 O O . ALA A 1 84 ? -13 -16.297 -3.166 1 97.62 84 ALA A O 1
ATOM 634 N N . VAL A 1 85 ? -13.281 -14.156 -2.496 1 97.69 85 VAL A N 1
ATOM 635 C CA . VAL A 1 85 ? -14.664 -14.078 -2.957 1 97.69 85 VAL A CA 1
ATOM 636 C C . VAL A 1 85 ? -14.703 -14.109 -4.484 1 97.69 85 VAL A C 1
ATOM 638 O O . VAL A 1 85 ? -15.484 -14.859 -5.07 1 97.69 85 VAL A O 1
ATOM 641 N N . VAL A 1 86 ? -13.789 -13.375 -5.125 1 97.44 86 VAL A N 1
ATOM 642 C CA . VAL A 1 86 ? -13.789 -13.281 -6.582 1 97.44 86 VAL A CA 1
ATOM 643 C C . VAL A 1 86 ? -13.43 -14.633 -7.191 1 97.44 86 VAL A C 1
ATOM 645 O O . VAL A 1 86 ? -14.148 -15.148 -8.039 1 97.44 86 VAL A O 1
ATOM 648 N N . ASP A 1 87 ? -12.359 -15.219 -6.844 1 92.44 87 ASP A N 1
ATOM 649 C CA . ASP A 1 87 ? -11.852 -16.453 -7.426 1 92.44 87 ASP A CA 1
ATOM 650 C C . ASP A 1 87 ? -12.664 -17.656 -6.953 1 92.44 87 ASP A C 1
ATOM 652 O O . ASP A 1 87 ? -12.859 -18.625 -7.703 1 92.44 87 ASP A O 1
ATOM 656 N N . GLY A 1 88 ? -13.008 -17.672 -5.684 1 88.62 88 GLY A N 1
ATOM 657 C CA . GLY A 1 88 ? -13.664 -18.828 -5.105 1 88.62 88 GLY A CA 1
ATOM 658 C C . GLY A 1 88 ? -15.164 -18.844 -5.328 1 88.62 88 GLY A C 1
ATOM 659 O O . GLY A 1 88 ? -15.727 -19.859 -5.742 1 88.62 88 GLY A O 1
ATOM 660 N N . TYR A 1 89 ? -15.742 -17.734 -5.086 1 91.88 89 TYR A N 1
ATOM 661 C CA . TYR A 1 89 ? -17.203 -17.766 -5.02 1 91.88 89 TYR A CA 1
ATOM 662 C C . TYR A 1 89 ? -17.812 -17.25 -6.32 1 91.88 89 TYR A C 1
ATOM 664 O O . TYR A 1 89 ? -18.906 -17.672 -6.703 1 91.88 89 TYR A O 1
ATOM 672 N N . LEU A 1 90 ? -17.172 -16.469 -6.977 1 92.44 90 LEU A N 1
ATOM 673 C CA . LEU A 1 90 ? -17.828 -15.812 -8.102 1 92.44 90 LEU A CA 1
ATOM 674 C C . LEU A 1 90 ? -17.234 -16.281 -9.422 1 92.44 90 LEU A C 1
ATOM 676 O O . LEU A 1 90 ? -17.703 -15.883 -10.492 1 92.44 90 LEU A O 1
ATOM 680 N N . GLY A 1 91 ? -16.203 -17.188 -9.414 1 92 91 GLY A N 1
ATOM 681 C CA . GLY A 1 91 ? -15.664 -17.781 -10.625 1 92 91 GLY A CA 1
ATOM 682 C C . GLY A 1 91 ? -14.688 -16.875 -11.359 1 92 91 GLY A C 1
ATOM 683 O O . GLY A 1 91 ? -14.328 -17.141 -12.508 1 92 91 GLY A O 1
ATOM 684 N N . GLY A 1 92 ? -14.469 -15.75 -10.805 1 92.06 92 GLY A N 1
ATOM 685 C CA . GLY A 1 92 ? -13.477 -14.859 -11.383 1 92.06 92 GLY A CA 1
ATOM 686 C C . GLY A 1 92 ? -14.078 -13.805 -12.297 1 92.06 92 GLY A C 1
ATOM 687 O O . GLY A 1 92 ? -15.273 -13.516 -12.219 1 92.06 92 GLY A O 1
ATOM 688 N N . GLY A 1 93 ? -13.273 -13.133 -13.07 1 96.06 93 GLY A N 1
ATOM 689 C CA . GLY A 1 93 ? -13.711 -12.133 -14.031 1 96.06 93 GLY A CA 1
ATOM 690 C C . GLY A 1 93 ? -13.555 -10.711 -13.531 1 96.06 93 GLY A C 1
ATOM 691 O O . GLY A 1 93 ? -13.617 -10.461 -12.328 1 96.06 93 GLY A O 1
ATOM 692 N N . VAL A 1 94 ? -13.5 -9.844 -14.438 1 96.81 94 VAL A N 1
ATOM 693 C CA . VAL A 1 94 ? -13.156 -8.461 -14.133 1 96.81 94 VAL A CA 1
ATOM 694 C C . VAL A 1 94 ? -14.367 -7.746 -13.531 1 96.81 94 VAL A C 1
ATOM 696 O O . VAL A 1 94 ? -14.211 -6.871 -12.672 1 96.81 94 VAL A O 1
ATOM 699 N N . VAL A 1 95 ? -15.641 -8.023 -13.961 1 97.5 95 VAL A N 1
ATOM 700 C CA . VAL A 1 95 ? -16.844 -7.418 -13.391 1 97.5 95 VAL A CA 1
ATOM 701 C C . VAL A 1 95 ? -16.969 -7.82 -11.922 1 97.5 95 VAL A C 1
ATOM 703 O O . VAL A 1 95 ? -17.219 -6.973 -11.062 1 97.5 95 VAL A O 1
ATOM 706 N N . ALA A 1 96 ? -16.766 -9.094 -11.68 1 98.06 96 ALA A N 1
ATOM 707 C CA . ALA A 1 96 ? -16.797 -9.547 -10.289 1 98.06 96 ALA A CA 1
ATOM 708 C C . ALA A 1 96 ? -15.727 -8.859 -9.461 1 98.06 96 ALA A C 1
ATOM 710 O O . ALA A 1 96 ? -15.992 -8.391 -8.352 1 98.06 96 ALA A O 1
ATOM 711 N N . LEU A 1 97 ? -14.555 -8.914 -9.984 1 98.5 97 LEU A N 1
ATOM 712 C CA . LEU A 1 97 ? -13.461 -8.258 -9.289 1 98.5 97 LEU A CA 1
ATOM 713 C C . LEU A 1 97 ? -13.797 -6.801 -9 1 98.5 97 LEU A C 1
ATOM 715 O O . LEU A 1 97 ? -13.594 -6.32 -7.879 1 98.5 97 LEU A O 1
ATOM 719 N N . SER A 1 98 ? -14.344 -6.094 -10.023 1 98.44 98 SER A N 1
ATOM 720 C CA . SER A 1 98 ? -14.656 -4.672 -9.898 1 98.44 98 SER A CA 1
ATOM 721 C C . SER A 1 98 ? -15.703 -4.43 -8.82 1 98.44 98 SER A C 1
ATOM 723 O O . SER A 1 98 ? -15.539 -3.551 -7.969 1 98.44 98 SER A O 1
ATOM 725 N N . VAL A 1 99 ? -16.688 -5.164 -8.75 1 98.44 99 VAL A N 1
ATOM 726 C CA . VAL A 1 99 ? -17.766 -4.984 -7.781 1 98.44 99 VAL A CA 1
ATOM 727 C C . VAL A 1 99 ? -17.281 -5.344 -6.383 1 98.44 99 VAL A C 1
ATOM 729 O O . VAL A 1 99 ? -17.531 -4.613 -5.418 1 98.44 99 VAL A O 1
ATOM 732 N N . VAL A 1 100 ? -16.594 -6.43 -6.293 1 98.62 100 VAL A N 1
ATOM 733 C CA . VAL A 1 100 ? -16.141 -6.867 -4.973 1 98.62 100 VAL A CA 1
ATOM 734 C C . VAL A 1 100 ? -15.094 -5.898 -4.438 1 98.62 100 VAL A C 1
ATOM 736 O O . VAL A 1 100 ? -15.062 -5.613 -3.238 1 98.62 100 VAL A O 1
ATOM 739 N N . VAL A 1 101 ? -14.203 -5.492 -5.234 1 98.69 101 VAL A N 1
ATOM 740 C CA . VAL A 1 101 ? -13.266 -4.453 -4.82 1 98.69 101 VAL A CA 1
ATOM 741 C C . VAL A 1 101 ? -14.031 -3.252 -4.277 1 98.69 101 VAL A C 1
ATOM 743 O O . VAL A 1 101 ? -13.688 -2.709 -3.225 1 98.69 101 VAL A O 1
ATOM 746 N N . GLY A 1 102 ? -15.117 -2.732 -5.02 1 98.38 102 GLY A N 1
ATOM 747 C CA . GLY A 1 102 ? -15.945 -1.635 -4.535 1 98.38 102 GLY A CA 1
ATOM 748 C C . GLY A 1 102 ? -16.516 -1.886 -3.152 1 98.38 102 GLY A C 1
ATOM 749 O O . GLY A 1 102 ? -16.484 -1.007 -2.289 1 98.38 102 GLY A O 1
ATOM 750 N N . VAL A 1 103 ? -16.969 -3.08 -2.914 1 98.31 103 VAL A N 1
ATOM 751 C CA . VAL A 1 103 ? -17.562 -3.449 -1.628 1 98.31 103 VAL A CA 1
ATOM 752 C C . VAL A 1 103 ? -16.484 -3.367 -0.537 1 98.31 103 VAL A C 1
ATOM 754 O O . VAL A 1 103 ? -16.719 -2.771 0.519 1 98.31 103 VAL A O 1
ATOM 757 N N . PHE A 1 104 ? -15.375 -3.883 -0.706 1 97.44 104 PHE A N 1
ATOM 758 C CA . PHE A 1 104 ? -14.375 -3.957 0.352 1 97.44 104 PHE A CA 1
ATOM 759 C C . PHE A 1 104 ? -13.656 -2.621 0.516 1 97.44 104 PHE A C 1
ATOM 761 O O . PHE A 1 104 ? -13.117 -2.328 1.584 1 97.44 104 PHE A O 1
ATOM 768 N N . MET A 1 105 ? -13.68 -1.812 -0.665 1 96.56 105 MET A N 1
ATOM 769 C CA . MET A 1 105 ? -13.18 -0.456 -0.463 1 96.56 105 MET A CA 1
ATOM 770 C C . MET A 1 105 ? -14.148 0.362 0.387 1 96.56 105 MET A C 1
ATOM 772 O O . MET A 1 105 ? -13.719 1.189 1.195 1 96.56 105 MET A O 1
ATOM 776 N N . PHE A 1 106 ? -15.398 0.12 0.321 1 97 106 PHE A N 1
ATOM 777 C CA . PHE A 1 106 ? -16.406 0.723 1.186 1 97 106 PHE A CA 1
ATOM 778 C C . PHE A 1 106 ? -16.188 0.304 2.637 1 97 106 PHE A C 1
ATOM 780 O O . PHE A 1 106 ? -16.109 1.152 3.525 1 97 106 PHE A O 1
ATOM 787 N N . LEU A 1 107 ? -15.984 -0.93 2.773 1 96.5 107 LEU A N 1
ATOM 788 C CA . LEU A 1 107 ? -15.805 -1.46 4.121 1 96.5 107 LEU A CA 1
ATOM 789 C C . LEU A 1 107 ? -14.477 -0.996 4.719 1 96.5 107 LEU A C 1
ATOM 791 O O . LEU A 1 107 ? -14.414 -0.647 5.898 1 96.5 107 LEU A O 1
ATOM 795 N N . ALA A 1 108 ? -13.477 -1.104 3.98 1 94.88 108 ALA A N 1
ATOM 796 C CA . ALA A 1 108 ? -12.156 -0.702 4.449 1 94.88 108 ALA A CA 1
ATOM 797 C C . ALA A 1 108 ? -12.141 0.766 4.863 1 94.88 108 ALA A C 1
ATOM 799 O O . ALA A 1 108 ? -11.406 1.152 5.777 1 94.88 108 ALA A O 1
ATOM 800 N N . THR A 1 109 ? -12.992 1.641 4.141 1 93.44 109 THR A N 1
ATOM 801 C CA . THR A 1 109 ? -13.07 3.053 4.5 1 93.44 109 THR A CA 1
ATOM 802 C C . THR A 1 109 ? -13.922 3.244 5.75 1 93.44 109 THR A C 1
ATOM 804 O O . THR A 1 109 ? -13.57 4.023 6.637 1 93.44 109 THR A O 1
ATOM 807 N N . LEU A 1 110 ? -14.906 2.4 5.988 1 93.56 110 LEU A N 1
ATOM 808 C CA . LEU A 1 110 ? -15.797 2.492 7.133 1 93.56 110 LEU A CA 1
ATOM 809 C C . LEU A 1 110 ? -15.086 2.092 8.422 1 93.56 110 LEU A C 1
ATOM 811 O O . LEU A 1 110 ? -15.445 2.549 9.508 1 93.56 110 LEU A O 1
ATOM 815 N N . HIS A 1 111 ? -14.117 1.33 8.211 1 93.56 111 HIS A N 1
ATOM 816 C CA . HIS A 1 111 ? -13.492 0.817 9.43 1 93.56 111 HIS A CA 1
ATOM 817 C C . HIS A 1 111 ? -12.742 1.916 10.172 1 93.56 111 HIS A C 1
ATOM 819 O O . HIS A 1 111 ? -12.273 1.707 11.297 1 93.56 111 HIS A O 1
ATOM 825 N N . GLU A 1 112 ? -12.641 2.979 9.539 1 90.25 112 GLU A N 1
ATOM 826 C CA . GLU A 1 112 ? -12.039 4.129 10.211 1 90.25 112 GLU A CA 1
ATOM 827 C C . GLU A 1 112 ? -12.797 4.48 11.492 1 90.25 112 GLU A C 1
ATOM 829 O O . GLU A 1 112 ? -12.258 5.145 12.375 1 90.25 112 GLU A O 1
ATOM 834 N N . PHE A 1 113 ? -14.062 4.023 11.641 1 90.81 113 PHE A N 1
ATOM 835 C CA . PHE A 1 113 ? -14.836 4.242 12.859 1 90.81 113 PHE A CA 1
ATOM 836 C C . PHE A 1 113 ? -14.219 3.488 14.031 1 90.81 113 PHE A C 1
ATOM 838 O O . PHE A 1 113 ? -14.508 3.797 15.188 1 90.81 113 PHE A O 1
ATOM 845 N N . VAL A 1 114 ? -13.508 2.525 13.695 1 92.12 114 VAL A N 1
ATOM 846 C CA . VAL A 1 114 ? -12.781 1.798 14.727 1 92.12 114 VAL A CA 1
ATOM 847 C C . VAL A 1 114 ? -11.438 2.482 15 1 92.12 114 VAL A C 1
ATOM 849 O O . VAL A 1 114 ? -10.562 2.512 14.125 1 92.12 114 VAL A O 1
ATOM 852 N N . PRO A 1 115 ? -11.211 2.943 16.328 1 91.44 115 PRO A N 1
ATOM 853 C CA . PRO A 1 115 ? -10.031 3.762 16.609 1 91.44 115 PRO A CA 1
ATOM 854 C C . PRO A 1 115 ? -8.727 3.09 16.188 1 91.44 115 PRO A C 1
ATOM 856 O O . PRO A 1 115 ? -7.84 3.75 15.648 1 91.44 115 PRO A O 1
ATOM 859 N N . LEU A 1 116 ? -8.672 1.778 16.312 1 92.62 116 LEU A N 1
ATOM 860 C CA . LEU A 1 116 ? -7.453 1.046 15.977 1 92.62 116 LEU A CA 1
ATOM 861 C C . LEU A 1 116 ? -7.215 1.048 14.469 1 92.62 116 LEU A C 1
ATOM 863 O O . LEU A 1 116 ? -6.078 0.893 14.016 1 92.62 116 LEU A O 1
ATOM 867 N N . LEU A 1 117 ? -8.195 1.264 13.734 1 95.12 117 LEU A N 1
ATOM 868 C CA . LEU A 1 117 ? -8.109 1.181 12.281 1 95.12 117 LEU A CA 1
ATOM 869 C C . LEU A 1 117 ? -8.367 2.543 11.641 1 95.12 117 LEU A C 1
ATOM 871 O O . LEU A 1 117 ? -8.906 2.623 10.531 1 95.12 117 LEU A O 1
ATOM 875 N N . SER A 1 118 ? -8.055 3.576 12.344 1 91.88 118 SER A N 1
ATOM 876 C CA . SER A 1 118 ? -8.477 4.918 11.953 1 91.88 118 SER A CA 1
ATOM 877 C C . SER A 1 118 ? -7.492 5.543 10.969 1 91.88 118 SER A C 1
ATOM 879 O O . SER A 1 118 ? -7.695 6.672 10.516 1 91.88 118 SER A O 1
ATOM 881 N N . PHE A 1 119 ? -6.395 4.895 10.68 1 91.25 119 PHE A N 1
ATOM 882 C CA . PHE A 1 119 ? -5.473 5.363 9.648 1 91.25 119 PHE A CA 1
ATOM 883 C C . PHE A 1 119 ? -5.816 4.75 8.297 1 91.25 119 PHE A C 1
ATOM 885 O O . PHE A 1 119 ? -5.195 3.773 7.875 1 91.25 119 PHE A O 1
ATOM 892 N N . THR A 1 120 ? -6.738 5.316 7.582 1 89 120 THR A N 1
ATOM 893 C CA . THR A 1 120 ? -7.367 4.773 6.383 1 89 120 THR A CA 1
ATOM 894 C C . THR A 1 120 ? -6.328 4.531 5.293 1 89 120 THR A C 1
ATOM 896 O O . THR A 1 120 ? -6.363 3.502 4.613 1 89 120 THR A O 1
ATOM 899 N N . PRO A 1 121 ? -5.246 5.484 5.059 1 93.31 121 PRO A N 1
ATOM 900 C CA . PRO A 1 121 ? -4.254 5.176 4.027 1 93.31 121 PRO A CA 1
ATOM 901 C C . PRO A 1 121 ? -3.541 3.846 4.273 1 93.31 121 PRO A C 1
ATOM 903 O O . PRO A 1 121 ? -3.166 3.158 3.32 1 93.31 121 PRO A O 1
ATOM 906 N N . GLY A 1 122 ? -3.354 3.434 5.527 1 96.06 122 GLY A N 1
ATOM 907 C CA . GLY A 1 122 ? -2.725 2.166 5.859 1 96.06 122 GLY A CA 1
ATOM 908 C C . GLY A 1 122 ? -3.477 0.966 5.312 1 96.06 122 GLY A C 1
ATOM 909 O O . GLY A 1 122 ? -2.863 -0.017 4.891 1 96.06 122 GLY A O 1
ATOM 910 N N . ALA A 1 123 ? -4.766 1.054 5.332 1 97.06 123 ALA A N 1
ATOM 911 C CA . ALA A 1 123 ? -5.578 -0.045 4.812 1 97.06 123 ALA A CA 1
ATOM 912 C C . ALA A 1 123 ? -5.402 -0.193 3.305 1 97.06 123 ALA A C 1
ATOM 914 O O . ALA A 1 123 ? -5.328 -1.311 2.789 1 97.06 123 ALA A O 1
ATOM 915 N N . PHE A 1 124 ? -5.324 0.943 2.674 1 97.06 124 PHE A N 1
ATOM 916 C CA . PHE A 1 124 ? -5.129 0.915 1.229 1 97.06 124 PHE A CA 1
ATOM 917 C C . PHE A 1 124 ? -3.748 0.372 0.878 1 97.06 124 PHE A C 1
ATOM 919 O O . PHE A 1 124 ? -3.594 -0.36 -0.101 1 97.06 124 PHE A O 1
ATOM 926 N N . PHE A 1 125 ? -2.721 0.7 1.691 1 98.38 125 PHE A N 1
ATOM 927 C CA . PHE A 1 125 ? -1.383 0.153 1.498 1 98.38 125 PHE A CA 1
ATOM 928 C C . PHE A 1 125 ? -1.389 -1.362 1.656 1 98.38 125 PHE A C 1
ATOM 930 O O . PHE A 1 125 ? -0.791 -2.078 0.852 1 98.38 125 PHE A O 1
ATOM 937 N N . GLY A 1 126 ? -2.031 -1.827 2.705 1 98.75 126 GLY A N 1
ATOM 938 C CA . GLY A 1 126 ? -2.152 -3.264 2.9 1 98.75 126 GLY A CA 1
ATOM 939 C C . GLY A 1 126 ? -2.924 -3.953 1.79 1 98.75 126 GLY A C 1
ATOM 940 O O . GLY A 1 126 ? -2.521 -5.016 1.315 1 98.75 126 GLY A O 1
ATOM 941 N N . TYR A 1 127 ? -3.982 -3.342 1.387 1 98.81 127 TYR A N 1
ATOM 942 C CA . TYR A 1 127 ? -4.805 -3.871 0.302 1 98.81 127 TYR A CA 1
ATOM 943 C C . TYR A 1 127 ? -3.994 -4 -0.981 1 98.81 127 TYR A C 1
ATOM 945 O O . TYR A 1 127 ? -4.004 -5.051 -1.626 1 98.81 127 TYR A O 1
ATOM 953 N N . ALA A 1 128 ? -3.336 -2.924 -1.342 1 98.75 128 ALA A N 1
ATOM 954 C CA . ALA A 1 128 ? -2.477 -2.912 -2.523 1 98.75 128 ALA A CA 1
ATOM 955 C C . ALA A 1 128 ? -1.377 -3.965 -2.412 1 98.75 128 ALA A C 1
ATOM 957 O O . ALA A 1 128 ? -1.027 -4.613 -3.402 1 98.75 128 ALA A O 1
ATOM 958 N N . THR A 1 129 ? -0.787 -4.109 -1.18 1 98.88 129 THR A N 1
ATOM 959 C CA . THR A 1 129 ? 0.253 -5.105 -0.945 1 98.88 129 THR A CA 1
ATOM 960 C C . THR A 1 129 ? -0.259 -6.508 -1.266 1 98.88 129 THR A C 1
ATOM 962 O O . THR A 1 129 ? 0.4 -7.266 -1.98 1 98.88 129 THR A O 1
ATOM 965 N N . MET A 1 130 ? -1.436 -6.832 -0.813 1 98.88 130 MET A N 1
ATOM 966 C CA . MET A 1 130 ? -1.99 -8.164 -1.042 1 98.88 130 MET A CA 1
ATOM 967 C C . MET A 1 130 ? -2.244 -8.398 -2.527 1 98.88 130 MET A C 1
ATOM 969 O O . MET A 1 130 ? -1.956 -9.477 -3.047 1 98.88 130 MET A O 1
ATOM 973 N N . PHE A 1 131 ? -2.748 -7.422 -3.215 1 98.81 131 PHE A N 1
ATOM 974 C CA . PHE A 1 131 ? -2.984 -7.555 -4.648 1 98.81 131 PHE A CA 1
ATOM 975 C C . PHE A 1 131 ? -1.671 -7.734 -5.398 1 98.81 131 PHE A C 1
ATOM 977 O O . PHE A 1 131 ? -1.601 -8.5 -6.363 1 98.81 131 PHE A O 1
ATOM 984 N N . SER A 1 132 ? -0.722 -7 -4.992 1 98.81 132 SER A N 1
ATOM 985 C CA . SER A 1 132 ? 0.564 -7.102 -5.676 1 98.81 132 SER A CA 1
ATOM 986 C C . SER A 1 132 ? 1.216 -8.461 -5.422 1 98.81 132 SER A C 1
ATOM 988 O O . SER A 1 132 ? 1.816 -9.039 -6.328 1 98.81 132 SER A O 1
ATOM 990 N N . VAL A 1 133 ? 1.162 -8.977 -4.246 1 98.88 133 VAL A N 1
ATOM 991 C CA . VAL A 1 133 ? 1.711 -10.289 -3.9 1 98.88 133 VAL A CA 1
ATOM 992 C C . VAL A 1 133 ? 0.968 -11.375 -4.668 1 98.88 133 VAL A C 1
ATOM 994 O O . VAL A 1 133 ? 1.581 -12.328 -5.152 1 98.88 133 VAL A O 1
ATOM 997 N N . HIS A 1 134 ? -0.32 -11.211 -4.746 1 98.69 134 HIS A N 1
ATOM 998 C CA . HIS A 1 134 ? -1.126 -12.133 -5.535 1 98.69 134 HIS A CA 1
ATOM 999 C C . HIS A 1 134 ? -0.725 -12.094 -7.008 1 98.69 134 HIS A C 1
ATOM 1001 O O . HIS A 1 134 ? -0.569 -13.141 -7.641 1 98.69 134 HIS A O 1
ATOM 1007 N N . ALA A 1 135 ? -0.585 -10.922 -7.57 1 98.06 135 ALA A N 1
ATOM 1008 C CA . ALA A 1 135 ? -0.203 -10.766 -8.969 1 98.06 135 ALA A CA 1
ATOM 1009 C C . ALA A 1 135 ? 1.165 -11.391 -9.234 1 98.06 135 ALA A C 1
ATOM 1011 O O . ALA A 1 135 ? 1.419 -11.898 -10.328 1 98.06 135 ALA A O 1
ATOM 1012 N N . ALA A 1 136 ? 2.029 -11.352 -8.273 1 98.38 136 ALA A N 1
ATOM 1013 C CA . ALA A 1 136 ? 3.371 -11.914 -8.406 1 98.38 136 ALA A CA 1
ATOM 1014 C C . ALA A 1 136 ? 3.375 -13.398 -8.07 1 98.38 136 ALA A C 1
ATOM 1016 O O . ALA A 1 136 ? 4.398 -14.07 -8.219 1 98.38 136 ALA A O 1
ATOM 1017 N N . GLU A 1 137 ? 2.232 -13.938 -7.562 1 98 137 GLU A N 1
ATOM 1018 C CA . GLU A 1 137 ? 2.1 -15.328 -7.125 1 98 137 GLU A CA 1
ATOM 1019 C C . GLU A 1 137 ? 3.16 -15.68 -6.09 1 98 137 GLU A C 1
ATOM 1021 O O . GLU A 1 137 ? 3.715 -16.781 -6.113 1 98 137 GLU A O 1
ATOM 1026 N N . ALA A 1 138 ? 3.537 -14.664 -5.25 1 98.25 138 ALA A N 1
ATOM 1027 C CA . ALA A 1 138 ? 4.527 -14.898 -4.203 1 98.25 138 ALA A CA 1
ATOM 1028 C C . ALA A 1 138 ? 3.891 -15.562 -2.984 1 98.25 138 ALA A C 1
ATOM 1030 O O . ALA A 1 138 ? 2.816 -15.148 -2.539 1 98.25 138 ALA A O 1
ATOM 1031 N N . THR A 1 139 ? 4.543 -16.625 -2.445 1 98.25 139 THR A N 1
ATOM 1032 C CA . THR A 1 139 ? 4.051 -17.359 -1.281 1 98.25 139 THR A CA 1
ATOM 1033 C C . THR A 1 139 ? 5.137 -17.469 -0.215 1 98.25 139 THR A C 1
ATOM 1035 O O . THR A 1 139 ? 6.254 -17 -0.408 1 98.25 139 THR A O 1
ATOM 1038 N N . ALA A 1 140 ? 4.777 -17.906 0.871 1 98.06 140 ALA A N 1
ATOM 1039 C CA . ALA A 1 140 ? 5.734 -18.047 1.969 1 98.06 140 ALA A CA 1
ATOM 1040 C C . ALA A 1 140 ? 5.582 -19.391 2.674 1 98.06 140 ALA A C 1
ATOM 1042 O O . ALA A 1 140 ? 4.473 -19.906 2.801 1 98.06 140 ALA A O 1
ATOM 1043 N N . LEU A 1 141 ? 6.773 -19.891 3.154 1 96.31 141 LEU A N 1
ATOM 1044 C CA . LEU A 1 141 ? 6.887 -21.031 4.059 1 96.31 141 LEU A CA 1
ATOM 1045 C C . LEU A 1 141 ? 6.293 -22.281 3.432 1 96.31 141 LEU A C 1
ATOM 1047 O O . LEU A 1 141 ? 5.699 -23.109 4.129 1 96.31 141 LEU A O 1
ATOM 1051 N N . GLY A 1 142 ? 6.281 -22.344 2.178 1 95.81 142 GLY A N 1
ATOM 1052 C CA . GLY A 1 142 ? 5.848 -23.547 1.481 1 95.81 142 GLY A CA 1
ATOM 1053 C C . GLY A 1 142 ? 4.34 -23.656 1.344 1 95.81 142 GLY A C 1
ATOM 1054 O O . GLY A 1 142 ? 3.826 -24.625 0.792 1 95.81 142 GLY A O 1
ATOM 1055 N N . VAL A 1 143 ? 3.658 -22.672 1.799 1 97.69 143 VAL A N 1
ATOM 1056 C CA . VAL A 1 143 ? 2.209 -22.672 1.633 1 97.69 143 VAL A CA 1
ATOM 1057 C C . VAL A 1 143 ? 1.848 -22.062 0.279 1 97.69 143 VAL A C 1
ATOM 1059 O O . VAL A 1 143 ? 2.348 -20.984 -0.083 1 97.69 143 VAL A O 1
ATOM 1062 N N . VAL A 1 144 ? 1.038 -22.812 -0.461 1 95.81 144 VAL A N 1
ATOM 1063 C CA . VAL A 1 144 ? 0.764 -22.422 -1.84 1 95.81 144 VAL A CA 1
ATOM 1064 C C . VAL A 1 144 ? -0.601 -21.734 -1.921 1 95.81 144 VAL A C 1
ATOM 1066 O O . VAL A 1 144 ? -1.379 -21.781 -0.964 1 95.81 144 VAL A O 1
ATOM 1069 N N . GLY A 1 145 ? -0.874 -21.078 -3.033 1 96.56 145 GLY A N 1
ATOM 1070 C CA . GLY A 1 145 ? -2.17 -20.469 -3.279 1 96.56 145 GLY A CA 1
ATOM 1071 C C . GLY A 1 145 ? -2.408 -19.219 -2.445 1 96.56 145 GLY A C 1
ATOM 1072 O O . GLY A 1 145 ? -1.463 -18.625 -1.923 1 96.56 145 GLY A O 1
ATOM 1073 N N . LEU A 1 146 ? -3.67 -18.844 -2.371 1 97.5 146 LEU A N 1
ATOM 1074 C CA . LEU A 1 146 ? -4.07 -17.594 -1.713 1 97.5 146 LEU A CA 1
ATOM 1075 C C . LEU A 1 146 ? -3.639 -17.594 -0.25 1 97.5 146 LEU A C 1
ATOM 1077 O O . LEU A 1 146 ? -3.18 -16.578 0.266 1 97.5 146 LEU A O 1
ATOM 1081 N N . PRO A 1 147 ? -3.713 -18.734 0.523 1 98 147 PRO A N 1
ATOM 1082 C CA . PRO A 1 147 ? -3.221 -18.719 1.902 1 98 147 PRO A CA 1
ATOM 1083 C C . PRO A 1 147 ? -1.724 -18.438 1.992 1 98 147 PRO A C 1
ATOM 1085 O O . PRO A 1 147 ? -1.283 -17.703 2.885 1 98 147 PRO A O 1
ATOM 1088 N N . GLY A 1 148 ? -0.95 -19.062 1.062 1 98.75 148 GLY A N 1
ATOM 1089 C CA . GLY A 1 148 ? 0.48 -18.797 1.04 1 98.75 148 GLY A CA 1
ATOM 1090 C C . GLY A 1 148 ? 0.821 -17.375 0.674 1 98.75 148 GLY A C 1
ATOM 1091 O O . GLY A 1 148 ? 1.773 -16.797 1.206 1 98.75 148 GLY A O 1
ATOM 1092 N N . GLU A 1 149 ? 0.033 -16.844 -0.27 1 98.75 149 GLU A N 1
ATOM 1093 C CA . GLU A 1 149 ? 0.222 -15.445 -0.677 1 98.75 149 GLU A CA 1
ATOM 1094 C C . GLU A 1 149 ? -0.116 -14.492 0.461 1 98.75 149 GLU A C 1
ATOM 1096 O O . GLU A 1 149 ? 0.589 -13.5 0.677 1 98.75 149 GLU A O 1
ATOM 1101 N N . THR A 1 150 ? -1.185 -14.805 1.139 1 98.81 150 THR A N 1
ATOM 1102 C CA . THR A 1 150 ? -1.586 -13.992 2.279 1 98.81 150 THR A CA 1
ATOM 1103 C C . THR A 1 150 ? -0.527 -14.039 3.377 1 98.8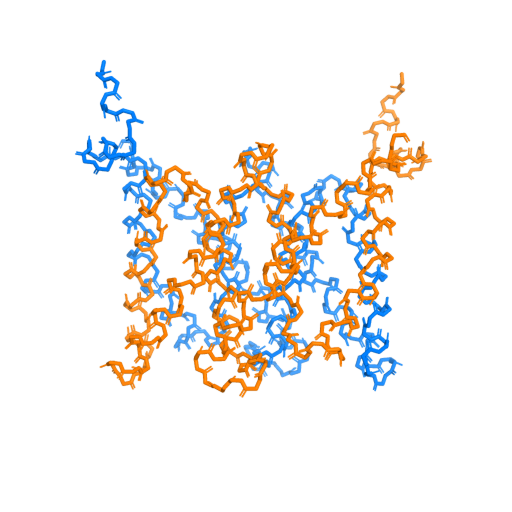1 150 THR A C 1
ATOM 1105 O O . THR A 1 150 ? -0.181 -13 3.955 1 98.81 150 THR A O 1
ATOM 1108 N N . LEU A 1 151 ? -0.048 -15.203 3.648 1 98.75 151 LEU A N 1
ATOM 1109 C CA . LEU A 1 151 ? 1.014 -15.367 4.637 1 98.75 151 LEU A CA 1
ATOM 1110 C C . LEU A 1 151 ? 2.254 -14.578 4.238 1 98.75 151 LEU A C 1
ATOM 1112 O O . LEU A 1 151 ? 2.871 -13.922 5.078 1 98.75 151 LEU A O 1
ATOM 1116 N N . ALA A 1 152 ? 2.586 -14.656 2.973 1 98.88 152 ALA A N 1
ATOM 1117 C CA . ALA A 1 152 ? 3.742 -13.906 2.479 1 98.88 152 ALA A CA 1
ATOM 1118 C C . ALA A 1 152 ? 3.551 -12.406 2.672 1 98.88 152 ALA A C 1
ATOM 1120 O O . ALA A 1 152 ? 4.469 -11.711 3.105 1 98.88 152 ALA A O 1
ATOM 1121 N N . ALA A 1 153 ? 2.393 -11.906 2.371 1 98.88 153 ALA A N 1
ATOM 1122 C CA . ALA A 1 153 ? 2.088 -10.492 2.527 1 98.88 153 ALA A CA 1
ATOM 1123 C C . ALA A 1 153 ? 2.184 -10.062 3.99 1 98.88 153 ALA A C 1
ATOM 1125 O O . ALA A 1 153 ? 2.83 -9.062 4.312 1 98.88 153 ALA A O 1
ATOM 1126 N N . VAL A 1 154 ? 1.585 -10.875 4.879 1 98.81 154 VAL A N 1
ATOM 1127 C CA . VAL A 1 154 ? 1.547 -10.547 6.301 1 98.81 154 VAL A CA 1
ATOM 1128 C C . VAL A 1 154 ? 2.961 -10.586 6.879 1 98.81 154 VAL A C 1
ATOM 1130 O O . VAL A 1 154 ? 3.393 -9.648 7.543 1 98.81 154 VAL A O 1
ATOM 1133 N N . LEU A 1 155 ? 3.666 -11.641 6.609 1 98.69 155 LEU A N 1
ATOM 1134 C CA . LEU A 1 155 ? 5.008 -11.797 7.16 1 98.69 155 LEU A CA 1
ATOM 1135 C C . LEU A 1 155 ? 5.926 -10.68 6.668 1 98.69 155 LEU A C 1
ATOM 1137 O O . LEU A 1 155 ? 6.672 -10.094 7.457 1 98.69 155 LEU A O 1
ATOM 1141 N N . SER A 1 156 ? 5.824 -10.453 5.414 1 98.81 156 SER A N 1
ATOM 1142 C CA . SER A 1 156 ? 6.68 -9.414 4.852 1 98.81 156 SER A CA 1
ATOM 1143 C C . SER A 1 156 ? 6.363 -8.055 5.453 1 98.81 156 SER A C 1
ATOM 1145 O O . SER A 1 156 ? 7.27 -7.277 5.758 1 98.81 156 SER A O 1
ATOM 1147 N N . MET A 1 157 ? 5.137 -7.766 5.625 1 98.62 157 MET A N 1
ATOM 1148 C CA . MET A 1 157 ? 4.746 -6.473 6.172 1 98.62 157 MET A CA 1
ATOM 1149 C C . MET A 1 157 ? 5.121 -6.367 7.645 1 98.62 157 MET A C 1
ATOM 1151 O O . MET A 1 157 ? 5.559 -5.309 8.102 1 98.62 157 MET A O 1
ATOM 1155 N N . VAL A 1 158 ? 4.867 -7.406 8.422 1 97.94 158 VAL A N 1
ATOM 1156 C CA . VAL A 1 158 ? 5.18 -7.398 9.844 1 97.94 158 VAL A CA 1
ATOM 1157 C C . VAL A 1 158 ? 6.684 -7.215 10.039 1 97.94 158 VAL A C 1
ATOM 1159 O O . VAL A 1 158 ? 7.113 -6.395 10.852 1 97.94 158 VAL A O 1
ATOM 1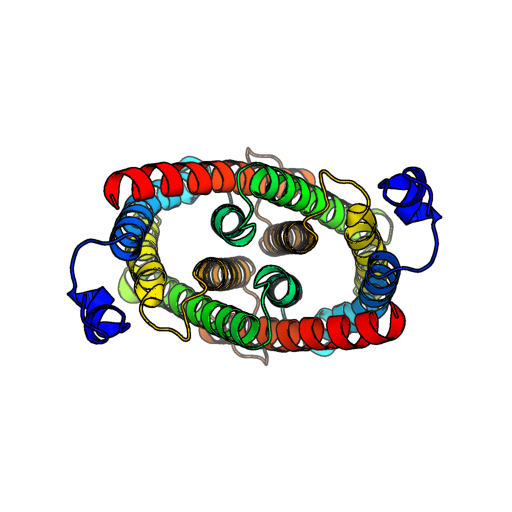162 N N . ILE A 1 159 ? 7.516 -7.961 9.266 1 97.94 159 ILE A N 1
ATOM 1163 C CA . ILE A 1 159 ? 8.961 -7.805 9.352 1 97.94 159 ILE A CA 1
ATOM 1164 C C . ILE A 1 159 ? 9.352 -6.395 8.914 1 97.94 159 ILE A C 1
ATOM 1166 O O . ILE A 1 159 ? 10.203 -5.758 9.547 1 97.94 159 ILE A O 1
ATOM 1170 N N . GLY A 1 160 ? 8.664 -5.918 7.852 1 97.31 160 GLY A N 1
ATOM 1171 C CA . GLY A 1 160 ? 8.93 -4.562 7.395 1 97.31 160 GLY A CA 1
ATOM 1172 C C . GLY A 1 160 ? 8.602 -3.51 8.438 1 97.31 160 GLY A C 1
ATOM 1173 O O . GLY A 1 160 ? 9.312 -2.512 8.562 1 97.31 160 GLY A O 1
ATOM 1174 N N . ALA A 1 161 ? 7.527 -3.674 9.133 1 96.12 161 ALA A N 1
ATOM 1175 C CA . ALA A 1 161 ? 7.164 -2.793 10.242 1 96.12 161 ALA A CA 1
ATOM 1176 C C . ALA A 1 161 ? 8.266 -2.76 11.305 1 96.12 161 ALA A C 1
ATOM 1178 O O . ALA A 1 161 ? 8.625 -1.688 11.797 1 96.12 161 ALA A O 1
ATOM 1179 N N . GLY A 1 162 ? 8.688 -3.963 11.695 1 94.62 162 GLY A N 1
ATOM 1180 C CA . GLY A 1 162 ? 9.805 -4.035 12.617 1 94.62 162 GLY A CA 1
ATOM 1181 C C . GLY A 1 162 ? 11.039 -3.301 12.125 1 94.62 162 GLY A C 1
ATOM 1182 O O . GLY A 1 162 ? 11.711 -2.619 12.898 1 94.62 162 GLY A O 1
ATOM 1183 N N . ILE A 1 163 ? 11.312 -3.422 10.867 1 94.81 163 ILE A N 1
ATOM 1184 C CA . ILE A 1 163 ? 12.484 -2.775 10.289 1 94.81 163 ILE A CA 1
ATOM 1185 C C . ILE A 1 163 ? 12.297 -1.26 10.305 1 94.81 163 ILE A C 1
ATOM 1187 O O . ILE A 1 163 ? 13.234 -0.515 10.594 1 94.81 163 ILE A O 1
ATOM 1191 N N . GLY A 1 164 ? 11.125 -0.808 9.922 1 91.5 164 GLY A N 1
ATOM 1192 C CA . GLY A 1 164 ? 10.844 0.614 10.039 1 91.5 164 GLY A CA 1
ATOM 1193 C C . GLY A 1 164 ? 11.094 1.159 11.43 1 91.5 164 GLY A C 1
ATOM 1194 O O . GLY A 1 164 ? 11.742 2.193 11.594 1 91.5 164 GLY A O 1
ATOM 1195 N N . LEU A 1 165 ? 10.555 0.462 12.453 1 91.62 165 LEU A N 1
ATOM 1196 C CA . LEU A 1 165 ? 10.758 0.849 13.844 1 91.62 165 LEU A CA 1
ATOM 1197 C C . LEU A 1 165 ? 12.234 0.839 14.203 1 91.62 165 LEU A C 1
ATOM 1199 O O . LEU A 1 165 ? 12.734 1.779 14.828 1 91.62 165 LEU A O 1
ATOM 1203 N N . ALA A 1 166 ? 12.961 -0.192 13.773 1 93 166 ALA A N 1
ATOM 1204 C CA . ALA A 1 166 ? 14.367 -0.344 14.117 1 93 166 ALA A CA 1
ATOM 1205 C C . ALA A 1 166 ? 15.219 0.732 13.438 1 93 166 ALA A C 1
ATOM 1207 O O . ALA A 1 166 ? 16.125 1.294 14.055 1 93 166 ALA A O 1
ATOM 1208 N N . THR A 1 167 ? 14.891 1.004 12.203 1 92.38 167 THR A N 1
ATOM 1209 C CA . THR A 1 167 ? 15.695 1.988 11.484 1 92.38 167 THR A CA 1
ATOM 1210 C C . THR A 1 167 ? 15.453 3.389 12.039 1 92.38 167 THR A C 1
ATOM 1212 O O . THR A 1 167 ? 16.375 4.207 12.086 1 92.38 167 THR A O 1
ATOM 1215 N N . ASP A 1 168 ? 14.234 3.678 12.367 1 90.94 168 ASP A N 1
ATOM 1216 C CA . ASP A 1 168 ? 13.945 4.957 13.008 1 90.94 168 ASP A CA 1
ATOM 1217 C C . ASP A 1 168 ? 14.695 5.09 14.328 1 90.94 168 ASP A C 1
ATOM 1219 O O . ASP A 1 168 ? 15.266 6.141 14.625 1 90.94 168 ASP A O 1
ATOM 1223 N N . GLU A 1 169 ? 14.625 4.035 15.164 1 91.19 169 GLU A N 1
ATOM 1224 C CA . GLU A 1 169 ? 15.312 4.043 16.453 1 91.19 169 GLU A CA 1
ATOM 1225 C C . GLU A 1 169 ? 16.812 4.246 16.266 1 91.19 169 GLU A C 1
ATOM 1227 O O . GLU A 1 169 ? 17.422 5.09 16.938 1 91.19 169 GLU A O 1
ATOM 1232 N N . VAL A 1 170 ? 17.406 3.479 15.297 1 93.38 170 VAL A N 1
ATOM 1233 C CA . VAL A 1 170 ? 18.859 3.537 15.086 1 93.38 170 VAL A CA 1
ATOM 1234 C C . VAL A 1 170 ? 19.234 4.898 14.5 1 93.38 170 VAL A C 1
ATOM 1236 O O . VAL A 1 170 ? 20.203 5.527 14.953 1 93.38 170 VAL A O 1
ATOM 1239 N N . SER A 1 171 ? 18.453 5.363 13.531 1 93.06 171 SER A N 1
ATOM 1240 C CA . SER A 1 171 ? 18.781 6.625 12.891 1 93.06 171 SER A CA 1
ATOM 1241 C C . SER A 1 171 ? 18.625 7.797 13.852 1 93.06 171 SER A C 1
ATOM 1243 O O . SER A 1 171 ? 19.375 8.766 13.789 1 93.06 171 SER A O 1
ATOM 1245 N N . SER A 1 172 ? 17.609 7.777 14.688 1 90.19 172 SER A N 1
ATOM 1246 C CA . SER A 1 172 ? 17.391 8.844 15.664 1 90.19 172 SER A CA 1
ATOM 1247 C C . SER A 1 172 ? 18.547 8.922 16.656 1 90.19 172 SER A C 1
ATOM 1249 O O . SER A 1 172 ? 18.922 10.016 17.094 1 90.19 172 SER A O 1
ATOM 1251 N N . ARG A 1 173 ? 19.031 7.801 17.047 1 89.81 173 ARG A N 1
ATOM 1252 C CA . ARG A 1 173 ? 20.172 7.766 17.953 1 89.81 173 ARG A CA 1
ATOM 1253 C C . ARG A 1 173 ? 21.422 8.312 17.297 1 89.81 173 ARG A C 1
ATOM 1255 O O . ARG A 1 173 ? 22.266 8.922 17.953 1 89.81 173 ARG A O 1
ATOM 1262 N N . LEU A 1 174 ? 21.469 8.039 15.938 1 89.06 174 LEU A N 1
ATOM 1263 C CA . LEU A 1 174 ? 22.672 8.461 15.219 1 89.06 174 LEU A CA 1
ATOM 1264 C C . LEU A 1 174 ? 22.562 9.922 14.805 1 89.06 174 LEU A C 1
ATOM 1266 O O . LEU A 1 174 ? 23.578 10.578 14.555 1 89.06 174 LEU A O 1
ATOM 1270 N N . GLY A 1 175 ? 21.344 10.391 14.523 1 79.31 175 GLY A N 1
ATOM 1271 C CA . GLY A 1 175 ? 21.125 11.75 14.055 1 79.31 175 GLY A CA 1
ATOM 1272 C C . GLY A 1 175 ? 21.344 12.789 15.148 1 79.31 175 GLY A C 1
ATOM 1273 O O . GLY A 1 175 ? 21.438 13.984 14.859 1 79.31 175 GLY A O 1
ATOM 1274 N N . THR A 1 176 ? 21.219 12.484 16.391 1 65.69 176 THR A N 1
ATOM 1275 C CA . THR A 1 176 ? 21.484 13.375 17.516 1 65.69 176 THR A CA 1
ATOM 1276 C C . THR A 1 176 ? 22.969 13.344 17.906 1 65.69 176 THR A C 1
ATOM 1278 O O . THR A 1 176 ? 23.641 12.336 17.688 1 65.69 176 THR A O 1
ATOM 1281 N N . MET B 1 1 ? -22.734 18.344 22.25 1 32.78 1 MET B N 1
ATOM 1282 C CA . MET B 1 1 ? -22.719 17.188 21.359 1 32.78 1 MET B CA 1
ATOM 1283 C C . MET B 1 1 ? -22.078 15.984 22.047 1 32.78 1 MET B C 1
ATOM 1285 O O . MET B 1 1 ? -20.906 16.031 22.438 1 32.78 1 MET B O 1
ATOM 1289 N N . SER B 1 2 ? -22.797 15.117 22.609 1 40.78 2 SER B N 1
ATOM 1290 C CA . SER B 1 2 ? -22.547 14.227 23.734 1 40.78 2 SER B CA 1
ATOM 1291 C C . SER B 1 2 ? -21.391 13.281 23.453 1 40.78 2 SER B C 1
ATOM 1293 O O . SER B 1 2 ? -21.141 12.938 22.297 1 40.78 2 SER B O 1
ATOM 1295 N N . ARG B 1 3 ? -20.391 13.039 24.391 1 46.41 3 ARG B N 1
ATOM 1296 C CA . ARG B 1 3 ? -19.281 12.086 24.422 1 46.41 3 ARG B CA 1
ATOM 1297 C C . ARG B 1 3 ? -19.594 10.852 23.578 1 46.41 3 ARG B C 1
ATOM 1299 O O . ARG B 1 3 ? -18.688 10.125 23.172 1 46.41 3 ARG B O 1
ATOM 1306 N N . ARG B 1 4 ? -20.844 10.57 23.641 1 46.34 4 ARG B N 1
ATOM 1307 C CA . ARG B 1 4 ? -21.359 9.398 22.938 1 46.34 4 ARG B CA 1
ATOM 1308 C C . ARG B 1 4 ? -21.312 9.602 21.422 1 46.34 4 ARG B C 1
ATOM 1310 O O . ARG B 1 4 ? -21.094 8.648 20.672 1 46.34 4 ARG B O 1
ATOM 1317 N N . GLU B 1 5 ? -21.5 10.641 21.109 1 48.53 5 GLU B N 1
ATOM 1318 C CA . GLU B 1 5 ? -21.531 10.984 19.688 1 48.53 5 GLU B CA 1
ATOM 1319 C C . GLU B 1 5 ? -20.125 10.969 19.094 1 48.53 5 GLU B C 1
ATOM 1321 O O . GLU B 1 5 ? -19.953 10.805 17.875 1 48.53 5 GLU B O 1
ATOM 1326 N N . ASN B 1 6 ? -19.109 11.164 19.969 1 58.25 6 ASN B N 1
ATOM 1327 C CA . ASN B 1 6 ? -17.734 11.227 19.5 1 58.25 6 ASN B CA 1
ATOM 1328 C C . ASN B 1 6 ? -17.062 9.852 19.547 1 58.25 6 ASN B C 1
ATOM 1330 O O . ASN B 1 6 ? -15.875 9.719 19.25 1 58.25 6 ASN B O 1
ATOM 1334 N N . SER B 1 7 ? -18 8.805 20.125 1 65.88 7 SER B N 1
ATOM 1335 C CA . SER B 1 7 ? -17.469 7.441 20.141 1 65.88 7 SER B CA 1
ATOM 1336 C C . SER B 1 7 ? -17.453 6.84 18.734 1 65.88 7 SER B C 1
ATOM 1338 O O . SER B 1 7 ? -18.203 7.289 17.859 1 65.88 7 SER B O 1
ATOM 1340 N N . PRO B 1 8 ? -16.625 6 18.641 1 70.19 8 PRO B N 1
ATOM 1341 C CA . PRO B 1 8 ? -16.625 5.328 17.344 1 70.19 8 PRO B CA 1
ATOM 1342 C C . PRO B 1 8 ? -18 4.812 16.953 1 70.19 8 PRO B C 1
ATOM 1344 O O . PRO B 1 8 ? -18.422 4.98 15.805 1 70.19 8 PRO B O 1
ATOM 1347 N N . PHE B 1 9 ? -18.609 4.176 17.781 1 72.19 9 PHE B N 1
ATOM 1348 C CA . PHE B 1 9 ? -19.953 3.656 17.516 1 72.19 9 PHE B CA 1
ATOM 1349 C C . PHE B 1 9 ? -20.938 4.797 17.25 1 72.19 9 PHE B C 1
ATOM 1351 O O . PHE B 1 9 ? -21.812 4.684 16.391 1 72.19 9 PHE B O 1
ATOM 1358 N N . GLY B 1 10 ? -20.766 5.816 18.016 1 72.25 10 GLY B N 1
ATOM 1359 C CA . GLY B 1 10 ? -21.609 6.988 17.812 1 72.25 10 GLY B CA 1
ATOM 1360 C C . GLY B 1 10 ? -21.453 7.598 16.422 1 72.25 10 GLY B C 1
ATOM 1361 O O . GLY B 1 10 ? -22.438 7.969 15.789 1 72.25 10 GLY B O 1
ATOM 1362 N N . ARG B 1 11 ? -20.344 7.625 16.016 1 74.62 11 ARG B N 1
ATOM 1363 C CA . ARG B 1 11 ? -20.078 8.188 14.703 1 74.62 11 ARG B CA 1
ATOM 1364 C C . ARG B 1 11 ? -20.625 7.27 13.602 1 74.62 11 ARG B C 1
ATOM 1366 O O . ARG B 1 11 ? -21.031 7.738 12.539 1 74.62 11 ARG B O 1
ATOM 1373 N N . LEU B 1 12 ? -20.469 6.148 13.883 1 75.5 12 LEU B N 1
ATOM 1374 C CA . LEU B 1 12 ? -20.984 5.16 12.938 1 75.5 12 LEU B CA 1
ATOM 1375 C C . LEU B 1 12 ? -22.5 5.273 12.797 1 75.5 12 LEU B C 1
ATOM 1377 O O . LEU B 1 12 ? -23.031 5.23 11.688 1 75.5 12 LEU B O 1
ATOM 1381 N N . ILE B 1 13 ? -23.047 5.488 13.859 1 74.62 13 ILE B N 1
ATOM 1382 C CA . ILE B 1 13 ? -24.5 5.488 13.836 1 74.62 13 ILE B CA 1
ATOM 1383 C C . ILE B 1 13 ? -25.016 6.926 13.797 1 74.62 13 ILE B C 1
ATOM 1385 O O . ILE B 1 13 ? -26.219 7.156 13.609 1 74.62 13 ILE B O 1
ATOM 1389 N N . GLY B 1 14 ? -24.156 7.812 14.125 1 74.94 14 GLY B N 1
ATOM 1390 C CA . GLY B 1 14 ? -24.578 9.188 14.328 1 74.94 14 GLY B CA 1
ATOM 1391 C C . GLY B 1 14 ? -24.922 9.898 13.031 1 74.94 14 GLY B C 1
ATOM 1392 O O . GLY B 1 14 ? -25.172 11.109 13.023 1 74.94 14 GLY B O 1
ATOM 1393 N N . GLY B 1 15 ? -24.875 9.305 12.055 1 82.06 15 GLY B N 1
ATOM 1394 C CA . GLY B 1 15 ? -25.344 9.914 10.82 1 82.06 15 GLY B CA 1
ATOM 1395 C C . GLY B 1 15 ? -24.25 10.148 9.805 1 82.06 15 GLY B C 1
ATOM 1396 O O . GLY B 1 15 ? -23.156 9.586 9.922 1 82.06 15 GLY B O 1
ATOM 1397 N N . TRP B 1 16 ? -24.812 10.898 8.836 1 87.19 16 TRP B N 1
ATOM 1398 C CA . TRP B 1 16 ? -23.938 11.164 7.691 1 87.19 16 TRP B CA 1
ATOM 1399 C C . TRP B 1 16 ? -22.766 12.047 8.102 1 87.19 16 TRP B C 1
ATOM 1401 O O . TRP B 1 16 ? -22.953 13.07 8.766 1 87.19 16 TRP B O 1
ATOM 1411 N N . ASN B 1 17 ? -21.625 11.633 7.953 1 90 17 ASN B N 1
ATOM 1412 C CA . ASN B 1 17 ? -20.391 12.359 8.266 1 90 17 ASN B CA 1
ATOM 1413 C C . ASN B 1 17 ? -19.312 12.109 7.211 1 90 17 ASN B C 1
ATOM 1415 O O . ASN B 1 17 ? -19.578 11.492 6.18 1 90 17 ASN B O 1
ATOM 1419 N N . ASP B 1 18 ? -18.109 12.617 7.469 1 88.44 18 ASP B N 1
ATOM 1420 C CA . ASP B 1 18 ? -17.047 12.578 6.48 1 88.44 18 ASP B CA 1
ATOM 1421 C C . ASP B 1 18 ? -16.594 11.141 6.203 1 88.44 18 ASP B C 1
ATOM 1423 O O . ASP B 1 18 ? -16.25 10.805 5.07 1 88.44 18 ASP B O 1
ATOM 1427 N N . THR B 1 19 ? -16.641 10.312 7.137 1 90.94 19 THR B N 1
ATOM 1428 C CA . THR B 1 19 ? -16.234 8.922 6.973 1 90.94 19 THR B CA 1
ATOM 1429 C C . THR B 1 19 ? -17.234 8.164 6.098 1 90.94 19 THR B C 1
ATOM 1431 O O . THR B 1 19 ? -16.828 7.438 5.18 1 90.94 19 THR B O 1
ATOM 1434 N N . TRP B 1 20 ? -18.469 8.312 6.34 1 93.62 20 TRP B N 1
ATOM 1435 C CA . TRP B 1 20 ? -19.484 7.699 5.504 1 93.62 20 TRP B CA 1
ATOM 1436 C C . TRP B 1 20 ? -19.391 8.188 4.062 1 93.62 20 TRP B C 1
ATOM 1438 O O . TRP B 1 20 ? -19.469 7.395 3.125 1 93.62 20 TRP B O 1
ATOM 1448 N N . SER B 1 21 ? -19.234 9.477 4.043 1 94.94 21 SER B N 1
ATOM 1449 C CA . SER B 1 21 ? -19.125 10.047 2.707 1 94.94 21 SER B CA 1
ATOM 1450 C C . SER B 1 21 ? -17.953 9.445 1.944 1 94.94 21 SER B C 1
ATOM 1452 O O . SER B 1 21 ? -18.094 9.023 0.794 1 94.94 21 SER B O 1
ATOM 1454 N N . LEU B 1 22 ? -16.906 9.414 2.523 1 93.31 22 LEU B N 1
ATOM 1455 C CA . LEU B 1 22 ? -15.703 8.867 1.901 1 93.31 22 LEU B CA 1
ATOM 1456 C C . LEU B 1 22 ? -15.883 7.391 1.571 1 93.31 22 LEU B C 1
ATOM 1458 O O . LEU B 1 22 ? -15.469 6.93 0.506 1 93.31 22 LEU B O 1
ATOM 1462 N N . ALA B 1 23 ? -16.469 6.648 2.496 1 95.19 23 ALA B N 1
ATOM 1463 C CA . ALA B 1 23 ? -16.703 5.223 2.293 1 95.19 23 ALA B CA 1
ATOM 1464 C C . ALA B 1 23 ? -17.594 4.98 1.071 1 95.19 23 ALA B C 1
ATOM 1466 O O . ALA B 1 23 ? -17.312 4.098 0.259 1 95.19 23 ALA B O 1
ATOM 1467 N N . VAL B 1 24 ? -18.578 5.734 0.979 1 96.5 24 VAL B N 1
ATOM 1468 C CA . VAL B 1 24 ? -19.5 5.57 -0.143 1 96.5 24 VAL B CA 1
ATOM 1469 C C . VAL B 1 24 ? -18.797 5.938 -1.445 1 96.5 24 VAL B C 1
ATOM 1471 O O . VAL B 1 24 ? -18.906 5.223 -2.445 1 96.5 24 VAL B O 1
ATOM 1474 N N . VAL B 1 25 ? -18.047 7.004 -1.49 1 96.38 25 VAL B N 1
ATOM 1475 C CA . VAL B 1 25 ? -17.359 7.465 -2.684 1 96.38 25 VAL B CA 1
ATOM 1476 C C . VAL B 1 25 ? -16.312 6.434 -3.107 1 96.38 25 VAL B C 1
ATOM 1478 O O . VAL B 1 25 ? -16.234 6.059 -4.281 1 96.38 25 VAL B O 1
ATOM 1481 N N . PHE B 1 26 ? -15.547 5.93 -2.072 1 95.56 26 PHE B N 1
ATOM 1482 C CA . PHE B 1 26 ? -14.531 4.941 -2.416 1 95.56 26 PHE B CA 1
ATOM 1483 C C . PHE B 1 26 ? -15.172 3.633 -2.854 1 95.56 26 PHE B C 1
ATOM 1485 O O . PHE B 1 26 ? -14.695 2.982 -3.787 1 95.56 26 PHE B O 1
ATOM 1492 N N . GLY B 1 27 ? -16.172 3.283 -2.285 1 97.06 27 GLY B N 1
ATOM 1493 C CA . GLY B 1 27 ? -16.859 2.061 -2.666 1 97.06 27 GLY B CA 1
ATOM 1494 C C . GLY B 1 27 ? -17.422 2.105 -4.074 1 97.06 27 GLY B C 1
ATOM 1495 O O . GLY B 1 27 ? -17.156 1.213 -4.883 1 97.06 27 GLY B O 1
ATOM 1496 N N . LEU B 1 28 ? -18.062 3.121 -4.363 1 97.69 28 LEU B N 1
ATOM 1497 C CA . LEU B 1 28 ? -18.734 3.217 -5.656 1 97.69 28 LEU B CA 1
ATOM 1498 C C . LEU B 1 28 ? -17.734 3.537 -6.766 1 97.69 28 LEU B C 1
ATOM 1500 O O . LEU B 1 28 ? -17.828 2.982 -7.863 1 97.69 28 LEU B O 1
ATOM 1504 N N . ALA B 1 29 ? -16.875 4.367 -6.523 1 97 29 ALA B N 1
ATOM 1505 C CA . ALA B 1 29 ? -15.914 4.785 -7.539 1 97 29 ALA B CA 1
ATOM 1506 C C . ALA B 1 29 ? -14.961 3.643 -7.898 1 97 29 ALA B C 1
ATOM 1508 O O . ALA B 1 29 ? -14.461 3.572 -9.023 1 97 29 ALA B O 1
ATOM 1509 N N . SER B 1 30 ? -14.727 2.812 -6.941 1 97.75 30 SER B N 1
ATOM 1510 C CA . SER B 1 30 ? -13.742 1.754 -7.16 1 97.75 30 SER B CA 1
ATOM 1511 C C . SER B 1 30 ? -14.242 0.748 -8.195 1 97.75 30 SER B C 1
ATOM 1513 O O . SER B 1 30 ? -13.453 0.002 -8.773 1 97.75 30 SER B O 1
ATOM 1515 N N . VAL B 1 31 ? -15.547 0.648 -8.406 1 98.19 31 VAL B N 1
ATOM 1516 C CA . VAL B 1 31 ? -16.094 -0.311 -9.359 1 98.19 31 VAL B CA 1
ATOM 1517 C C . VAL B 1 31 ? -15.656 0.053 -10.773 1 98.19 31 VAL B C 1
ATOM 1519 O O . VAL B 1 31 ? -14.93 -0.706 -11.422 1 98.19 31 VAL B O 1
ATOM 1522 N N . PRO B 1 32 ? -15.977 1.215 -11.305 1 98.25 32 PRO B N 1
ATOM 1523 C CA . PRO B 1 32 ? -15.469 1.547 -12.641 1 98.25 32 PRO B CA 1
ATOM 1524 C C . PRO B 1 32 ? -13.945 1.696 -12.672 1 98.25 32 PRO B C 1
ATOM 1526 O O . PRO B 1 32 ? -13.32 1.42 -13.695 1 98.25 32 PRO B O 1
ATOM 1529 N N . TRP B 1 33 ? -13.445 2.195 -11.578 1 98 33 TRP B N 1
ATOM 1530 C CA . TRP B 1 33 ? -12 2.312 -11.43 1 98 33 TRP B CA 1
ATOM 1531 C C . TRP B 1 33 ? -11.312 0.974 -11.688 1 98 33 TRP B C 1
ATOM 1533 O O . TRP B 1 33 ? -10.445 0.868 -12.555 1 98 33 TRP B O 1
ATOM 1543 N N . THR B 1 34 ? -11.695 -0.017 -11.008 1 98.44 34 THR B N 1
ATOM 1544 C CA . THR B 1 34 ? -11.133 -1.354 -11.148 1 98.44 34 THR B CA 1
ATOM 1545 C C . THR B 1 34 ? -11.359 -1.891 -12.555 1 98.44 34 THR B C 1
ATOM 1547 O O . THR B 1 34 ? -10.43 -2.402 -13.188 1 98.44 34 THR B O 1
ATOM 1550 N N . TYR B 1 35 ? -12.555 -1.766 -13.047 1 98.31 35 TYR B N 1
ATOM 1551 C CA . TYR B 1 35 ? -12.867 -2.24 -14.391 1 98.31 35 TYR B CA 1
ATOM 1552 C C . TYR B 1 35 ? -11.977 -1.562 -15.43 1 98.31 35 TYR B C 1
ATOM 1554 O O . TYR B 1 35 ? -11.445 -2.219 -16.328 1 98.31 35 TYR B O 1
ATOM 1562 N N . ALA B 1 36 ? -11.836 -0.289 -15.367 1 98.31 36 ALA B N 1
ATOM 1563 C CA . ALA B 1 36 ? -11.047 0.472 -16.344 1 98.31 36 ALA B CA 1
ATOM 1564 C C . ALA B 1 36 ? -9.586 0.032 -16.328 1 98.31 36 ALA B C 1
ATOM 1566 O O . ALA B 1 36 ? -8.953 -0.068 -17.375 1 98.31 36 ALA B O 1
ATOM 1567 N N . PHE B 1 37 ? -9.109 -0.241 -15.18 1 98.69 37 PHE B N 1
ATOM 1568 C CA . PHE B 1 37 ? -7.707 -0.629 -15.07 1 98.69 37 PHE B CA 1
ATOM 1569 C C . PHE B 1 37 ? -7.484 -2.027 -15.633 1 98.69 37 PHE B C 1
ATOM 1571 O O . PHE B 1 37 ? -6.551 -2.248 -16.406 1 98.69 37 PHE B O 1
ATOM 1578 N N . VAL B 1 38 ? -8.305 -2.932 -15.32 1 97.62 38 VAL B N 1
ATOM 1579 C CA . VAL B 1 38 ? -8.086 -4.344 -15.617 1 97.62 38 VAL B CA 1
ATOM 1580 C C . VAL B 1 38 ? -8.555 -4.652 -17.031 1 97.62 38 VAL B C 1
ATOM 1582 O O . VAL B 1 38 ? -7.824 -5.254 -17.828 1 97.62 38 VAL B O 1
ATOM 1585 N N . ALA B 1 39 ? -9.797 -4.312 -17.312 1 97.12 39 ALA B N 1
ATOM 1586 C CA . ALA B 1 39 ? -10.375 -4.68 -18.609 1 97.12 39 ALA B CA 1
ATOM 1587 C C . ALA B 1 39 ? -10.125 -3.592 -19.656 1 97.12 39 ALA B C 1
ATOM 1589 O O . ALA B 1 39 ? -10.023 -3.879 -20.844 1 97.12 39 ALA B O 1
ATOM 1590 N N . GLY B 1 40 ? -10.031 -2.361 -19.266 1 97.19 40 GLY B N 1
ATOM 1591 C CA . GLY B 1 40 ? -9.883 -1.266 -20.219 1 97.19 40 GLY B CA 1
ATOM 1592 C C . GLY B 1 40 ? -8.43 -0.977 -20.562 1 97.19 40 GLY B C 1
ATOM 1593 O O . GLY B 1 40 ? -8.008 -1.209 -21.703 1 97.19 40 GLY B O 1
ATOM 1594 N N . LEU B 1 41 ? -7.676 -0.634 -19.562 1 97.56 41 LEU B N 1
ATOM 1595 C CA . LEU B 1 41 ? -6.316 -0.156 -19.781 1 97.56 41 LEU B CA 1
ATOM 1596 C C . LEU B 1 41 ? -5.316 -1.308 -19.703 1 97.56 41 LEU B C 1
ATOM 1598 O O . LEU B 1 41 ? -4.191 -1.188 -20.188 1 97.56 41 LEU B O 1
ATOM 1602 N N . HIS B 1 42 ? -5.707 -2.42 -19.125 1 97.44 42 HIS B N 1
ATOM 1603 C CA . HIS B 1 42 ? -4.84 -3.578 -18.938 1 97.44 42 HIS B CA 1
ATOM 1604 C C . HIS B 1 42 ? -3.529 -3.186 -18.266 1 97.44 42 HIS B C 1
ATOM 1606 O O . HIS B 1 42 ? -2.451 -3.551 -18.734 1 97.44 42 HIS B O 1
ATOM 1612 N N . ILE B 1 43 ? -3.578 -2.389 -17.234 1 98.5 43 ILE B N 1
ATOM 1613 C CA . ILE B 1 43 ? -2.439 -2.021 -16.406 1 98.5 43 ILE B CA 1
ATOM 1614 C C . ILE B 1 43 ? -2.703 -2.443 -14.961 1 98.5 43 ILE B C 1
ATOM 1616 O O . ILE B 1 43 ? -3.85 -2.693 -14.578 1 98.5 43 ILE B O 1
ATOM 1620 N N . PRO B 1 44 ? -1.636 -2.652 -14.219 1 98.69 44 PRO B N 1
ATOM 1621 C CA . PRO B 1 44 ? -1.849 -3.117 -12.852 1 98.69 44 PRO B CA 1
ATOM 1622 C C . PRO B 1 44 ? -2.674 -2.139 -12.016 1 98.69 44 PRO B C 1
ATOM 1624 O O . PRO B 1 44 ? -2.451 -0.927 -12.078 1 98.69 44 PRO B O 1
ATOM 1627 N N . LEU B 1 45 ? -3.52 -2.605 -11.25 1 98.75 45 LEU B N 1
ATOM 1628 C CA . LEU B 1 45 ? -4.5 -1.856 -10.477 1 98.75 45 LEU B CA 1
ATOM 1629 C C . LEU B 1 45 ? -3.908 -1.401 -9.141 1 98.75 45 LEU B C 1
ATOM 1631 O O . LEU B 1 45 ? -4.168 -0.284 -8.695 1 98.75 45 LEU B O 1
ATOM 1635 N N . TRP B 1 46 ? -3.105 -2.203 -8.438 1 98.75 46 TRP B N 1
ATOM 1636 C CA . TRP B 1 46 ? -2.701 -2.031 -7.047 1 98.75 46 TRP B CA 1
ATOM 1637 C C . TRP B 1 46 ? -1.847 -0.778 -6.879 1 98.75 46 TRP B C 1
ATOM 1639 O O . TRP B 1 46 ? -1.929 -0.096 -5.855 1 98.75 46 TRP B O 1
ATOM 1649 N N . PRO B 1 47 ? -1.028 -0.331 -7.895 1 98.88 47 PRO B N 1
ATOM 1650 C CA . PRO B 1 47 ? -0.308 0.929 -7.695 1 98.88 47 PRO B CA 1
ATOM 1651 C C . PRO B 1 47 ? -1.245 2.123 -7.523 1 98.88 47 PRO B C 1
ATOM 1653 O O . PRO B 1 47 ? -0.903 3.086 -6.832 1 98.88 47 PRO B O 1
ATOM 1656 N N . SER B 1 48 ? -2.33 2.051 -8.211 1 98.62 48 SER B N 1
ATOM 1657 C CA . SER B 1 48 ? -3.262 3.172 -8.109 1 98.62 48 SER B CA 1
ATOM 1658 C C . SER B 1 48 ? -3.828 3.295 -6.703 1 98.62 48 SER B C 1
ATOM 1660 O O . SER B 1 48 ? -4.117 4.398 -6.238 1 98.62 48 SER B O 1
ATOM 1662 N N . PHE B 1 49 ? -4.023 2.203 -5.996 1 98.12 49 PHE B N 1
ATOM 1663 C CA . PHE B 1 49 ? -4.441 2.256 -4.602 1 98.12 49 PHE B CA 1
ATOM 1664 C C . PHE B 1 49 ? -3.367 2.902 -3.738 1 98.12 49 PHE B C 1
ATOM 1666 O O . PHE B 1 49 ? -3.674 3.684 -2.836 1 98.12 49 PHE B O 1
ATOM 1673 N N . ILE B 1 50 ? -2.086 2.525 -3.943 1 98.44 50 ILE B N 1
ATOM 1674 C CA . ILE B 1 50 ? -0.972 3.092 -3.191 1 98.44 50 ILE B CA 1
ATOM 1675 C C . ILE B 1 50 ? -0.916 4.602 -3.41 1 98.44 50 ILE B C 1
ATOM 1677 O O . ILE B 1 50 ? -0.772 5.371 -2.455 1 98.44 50 ILE B O 1
ATOM 1681 N N . ALA B 1 51 ? -1.1 5.043 -4.691 1 97.69 51 ALA B N 1
ATOM 1682 C CA . ALA B 1 51 ? -1.032 6.473 -4.996 1 97.69 51 ALA B CA 1
ATOM 1683 C C . ALA B 1 51 ? -2.207 7.223 -4.375 1 97.69 51 ALA B C 1
ATOM 1685 O O . ALA B 1 51 ? -2.035 8.312 -3.828 1 97.69 51 ALA B O 1
ATOM 1686 N N . SER B 1 52 ? -3.461 6.664 -4.43 1 95.5 52 SER B N 1
ATOM 1687 C CA . SER B 1 52 ? -4.613 7.309 -3.807 1 95.5 52 SER B CA 1
ATOM 1688 C C . SER B 1 52 ? -4.438 7.41 -2.295 1 95.5 52 SER B C 1
ATOM 1690 O O . SER B 1 52 ? -4.789 8.43 -1.692 1 95.5 52 SER B O 1
ATOM 1692 N N . ALA B 1 53 ? -3.846 6.355 -1.728 1 94.88 53 ALA B N 1
ATOM 1693 C CA . ALA B 1 53 ? -3.607 6.375 -0.287 1 94.88 53 ALA B CA 1
ATOM 1694 C C . ALA B 1 53 ? -2.518 7.375 0.077 1 94.88 53 ALA B C 1
ATOM 1696 O O . ALA B 1 53 ? -2.557 7.984 1.15 1 94.88 53 ALA B O 1
ATOM 1697 N N . THR B 1 54 ? -1.609 7.496 -0.798 1 95.44 54 THR B N 1
ATOM 1698 C CA . THR B 1 54 ? -0.551 8.469 -0.573 1 95.44 54 THR B CA 1
ATOM 1699 C C . THR B 1 54 ? -1.132 9.875 -0.43 1 95.44 54 THR B C 1
ATOM 1701 O O . THR B 1 54 ? -0.632 10.688 0.356 1 95.44 54 THR B O 1
ATOM 1704 N N . TYR B 1 55 ? -2.164 10.203 -1.166 1 92.5 55 TYR B N 1
ATOM 1705 C CA . TYR B 1 55 ? -2.865 11.477 -1.038 1 92.5 55 TYR B CA 1
ATOM 1706 C C . TYR B 1 55 ? -3.312 11.711 0.4 1 92.5 55 TYR B C 1
ATOM 1708 O O . TYR B 1 55 ? -3.07 12.781 0.965 1 92.5 55 TYR B O 1
ATOM 1716 N N . TYR B 1 56 ? -3.883 10.727 0.982 1 87.81 56 TYR B N 1
ATOM 1717 C CA . TYR B 1 56 ? -4.445 10.867 2.32 1 87.81 56 TYR B CA 1
ATOM 1718 C C . TYR B 1 56 ? -3.355 10.781 3.383 1 87.81 56 TYR B C 1
ATOM 1720 O O . TYR B 1 56 ? -3.506 11.32 4.48 1 87.81 56 TYR B O 1
ATOM 1728 N N . ALA B 1 57 ? -2.26 10.156 3.076 1 88.19 57 ALA B N 1
ATOM 1729 C CA . ALA B 1 57 ? -1.156 10.008 4.02 1 88.19 57 ALA B CA 1
ATOM 1730 C C . ALA B 1 57 ? -0.312 11.273 4.082 1 88.19 57 ALA B C 1
ATOM 1732 O O . ALA B 1 57 ? 0.301 11.57 5.109 1 88.19 57 ALA B O 1
ATOM 1733 N N . ALA B 1 58 ? -0.193 11.969 3.088 1 84.44 58 ALA B N 1
ATOM 1734 C CA . ALA B 1 58 ? 0.675 13.141 3.006 1 84.44 58 ALA B CA 1
ATOM 1735 C C . ALA B 1 58 ? 0.174 14.258 3.916 1 84.44 58 ALA B C 1
ATOM 1737 O O . ALA B 1 58 ? 0.963 15.07 4.41 1 84.44 58 ALA B O 1
ATOM 1738 N N . GLY B 1 59 ? -1.197 14.25 4.422 1 67.06 59 GLY B N 1
ATOM 1739 C CA . GLY B 1 59 ? -1.775 15.125 5.426 1 67.06 59 GLY B CA 1
ATOM 1740 C C . GLY B 1 59 ? -1.784 16.578 5.012 1 67.06 59 GLY B C 1
ATOM 1741 O O . GLY B 1 59 ? -2.711 17.328 5.344 1 67.06 59 GLY B O 1
ATOM 1742 N N . ASP B 1 60 ? -0.678 17.266 4.617 1 64 60 ASP B N 1
ATOM 1743 C CA . ASP B 1 60 ? -0.32 18.672 4.773 1 64 60 ASP B CA 1
ATOM 1744 C C . ASP B 1 60 ? -0.835 19.516 3.6 1 64 60 ASP B C 1
ATOM 1746 O O . ASP B 1 60 ? -0.128 20.375 3.09 1 64 60 ASP B O 1
ATOM 1750 N N . GLY B 1 61 ? -2.029 19.344 3.176 1 77.81 61 GLY B N 1
ATOM 1751 C CA . GLY B 1 61 ? -2.455 20.312 2.172 1 77.81 61 GLY B CA 1
ATOM 1752 C C . GLY B 1 61 ? -1.912 20.016 0.788 1 77.81 61 GLY B C 1
ATOM 1753 O O . GLY B 1 61 ? -1.345 18.938 0.558 1 77.81 61 GLY B O 1
ATOM 1754 N N . LEU B 1 62 ? -2.086 20.922 -0.001 1 83.38 62 LEU B N 1
ATOM 1755 C CA . LEU B 1 62 ? -1.712 20.734 -1.399 1 83.38 62 LEU B CA 1
ATOM 1756 C C . LEU B 1 62 ? -0.206 20.547 -1.54 1 83.38 62 LEU B C 1
ATOM 1758 O O . LEU B 1 62 ? 0.247 19.703 -2.322 1 83.38 62 LEU B O 1
ATOM 1762 N N . ASP B 1 63 ? 0.482 21.297 -0.875 1 86.62 63 ASP B N 1
ATOM 1763 C CA . ASP B 1 63 ? 1.934 21.172 -0.947 1 86.62 63 ASP B CA 1
ATOM 1764 C C . ASP B 1 63 ? 2.383 19.781 -0.527 1 86.62 63 ASP B C 1
ATOM 1766 O O . ASP B 1 63 ? 3.271 19.188 -1.148 1 86.62 63 ASP B O 1
ATOM 1770 N N . GLY B 1 64 ? 1.81 19.25 0.535 1 87.06 64 GLY B N 1
ATOM 1771 C CA . GLY B 1 64 ? 2.129 17.906 0.991 1 87.06 64 GLY B CA 1
ATOM 1772 C C . GLY B 1 64 ? 1.796 16.828 -0.03 1 87.06 64 GLY B C 1
ATOM 1773 O O . GLY B 1 64 ? 2.582 15.906 -0.247 1 87.06 64 GLY B O 1
ATOM 1774 N N . VAL B 1 65 ? 0.708 17.125 -0.75 1 89.5 65 VAL B N 1
ATOM 1775 C CA . VAL B 1 65 ? 0.245 16.172 -1.748 1 89.5 65 VAL B CA 1
ATOM 1776 C C . VAL B 1 65 ? 1.185 16.172 -2.951 1 89.5 65 VAL B C 1
ATOM 1778 O O . VAL B 1 65 ? 1.556 15.125 -3.467 1 89.5 65 VAL B O 1
ATOM 1781 N N . VAL B 1 66 ? 1.605 17.312 -3.363 1 93.44 66 VAL B N 1
ATOM 1782 C CA . VAL B 1 66 ? 2.518 17.438 -4.496 1 93.44 66 VAL B CA 1
ATOM 1783 C C . VAL B 1 66 ? 3.848 16.766 -4.164 1 93.44 66 VAL B C 1
ATOM 1785 O O . VAL B 1 66 ? 4.391 16.016 -4.977 1 93.44 66 VAL B O 1
ATOM 1788 N N . ARG B 1 67 ? 4.344 16.969 -3.078 1 93.75 67 ARG B N 1
ATOM 1789 C CA . ARG B 1 67 ? 5.609 16.359 -2.684 1 93.75 67 ARG B CA 1
ATOM 1790 C C . ARG B 1 67 ? 5.477 14.844 -2.584 1 93.75 67 ARG B C 1
ATOM 1792 O O . ARG B 1 67 ? 6.41 14.109 -2.92 1 93.75 67 ARG B O 1
ATOM 1799 N N . ALA B 1 68 ? 4.32 14.438 -2.023 1 93.62 68 ALA B N 1
ATOM 1800 C CA . ALA B 1 68 ? 4.09 13.008 -1.869 1 93.62 68 ALA B CA 1
ATOM 1801 C C . ALA B 1 68 ? 4.066 12.305 -3.225 1 93.62 68 ALA B C 1
ATOM 1803 O O . ALA B 1 68 ? 4.699 11.258 -3.4 1 93.62 68 ALA B O 1
ATOM 1804 N N . TYR B 1 69 ? 3.479 12.914 -4.266 1 95.88 69 TYR B N 1
ATOM 1805 C CA . TYR B 1 69 ? 3.387 12.297 -5.582 1 95.88 69 TYR B CA 1
ATOM 1806 C C . TYR B 1 69 ? 4.711 12.406 -6.328 1 95.88 69 TYR B C 1
ATOM 1808 O O . TYR B 1 69 ? 5.086 11.5 -7.074 1 95.88 69 TYR B O 1
ATOM 1816 N N . ALA B 1 70 ? 5.352 13.5 -6.156 1 96.81 70 ALA B N 1
ATOM 1817 C CA . ALA B 1 70 ? 6.691 13.609 -6.73 1 96.81 70 ALA B CA 1
ATOM 1818 C C . ALA B 1 70 ? 7.621 12.539 -6.152 1 96.81 70 ALA B C 1
ATOM 1820 O O . ALA B 1 70 ? 8.406 11.93 -6.883 1 96.81 70 ALA B O 1
ATOM 1821 N N . SER B 1 71 ? 7.523 12.344 -4.93 1 96.62 71 SER B N 1
ATOM 1822 C CA . SER B 1 71 ? 8.344 11.328 -4.277 1 96.62 71 SER B CA 1
ATOM 1823 C C . SER B 1 71 ? 7.953 9.922 -4.73 1 96.62 71 SER B C 1
ATOM 1825 O O . SER B 1 71 ? 8.812 9.055 -4.887 1 96.62 71 SER B O 1
ATOM 1827 N N . ASN B 1 72 ? 6.645 9.688 -4.945 1 98.44 72 ASN B N 1
ATOM 1828 C CA . ASN B 1 72 ? 6.211 8.422 -5.523 1 98.44 72 ASN B CA 1
ATOM 1829 C C . ASN B 1 72 ? 6.926 8.125 -6.84 1 98.44 72 ASN B C 1
ATOM 1831 O O . ASN B 1 72 ? 7.477 7.043 -7.023 1 98.44 72 ASN B O 1
ATOM 1835 N N . LEU B 1 73 ? 6.859 9.148 -7.688 1 98.31 73 LEU B N 1
ATOM 1836 C CA . LEU B 1 73 ? 7.441 8.992 -9.016 1 98.31 73 LEU B CA 1
ATOM 1837 C C . LEU B 1 73 ? 8.953 8.797 -8.922 1 98.31 73 LEU B C 1
ATOM 1839 O O . LEU B 1 73 ? 9.523 7.973 -9.648 1 98.31 73 LEU B O 1
ATOM 1843 N N . ALA B 1 74 ? 9.57 9.516 -8.055 1 98.44 74 ALA B N 1
ATOM 1844 C CA . ALA B 1 74 ? 11.008 9.344 -7.859 1 98.44 74 ALA B CA 1
ATOM 1845 C C . ALA B 1 74 ? 11.336 7.926 -7.395 1 98.44 74 ALA B C 1
ATOM 1847 O O . ALA B 1 74 ? 12.32 7.332 -7.828 1 98.44 74 ALA B O 1
ATOM 1848 N N . GLY B 1 75 ? 10.516 7.398 -6.52 1 98.56 75 GLY B N 1
ATOM 1849 C CA . GLY B 1 75 ? 10.711 6.035 -6.062 1 98.56 75 GLY B CA 1
ATOM 1850 C C . GLY B 1 75 ? 10.672 5.016 -7.184 1 98.56 75 GLY B C 1
ATOM 1851 O O . GLY B 1 75 ? 11.477 4.086 -7.215 1 98.56 75 GLY B O 1
ATOM 1852 N N . ILE B 1 76 ? 9.727 5.215 -8.047 1 98.88 76 ILE B N 1
ATOM 1853 C CA . ILE B 1 76 ? 9.625 4.336 -9.211 1 98.88 76 ILE B CA 1
ATOM 1854 C C . ILE B 1 76 ? 10.914 4.406 -10.023 1 98.88 76 ILE B C 1
ATOM 1856 O O . ILE B 1 76 ? 11.43 3.379 -10.469 1 98.88 76 ILE B O 1
ATOM 1860 N N . VAL B 1 77 ? 11.406 5.602 -10.25 1 98.38 77 VAL B N 1
ATOM 1861 C CA . VAL B 1 77 ? 12.625 5.797 -11.031 1 98.38 77 VAL B CA 1
ATOM 1862 C C . VAL B 1 77 ? 13.79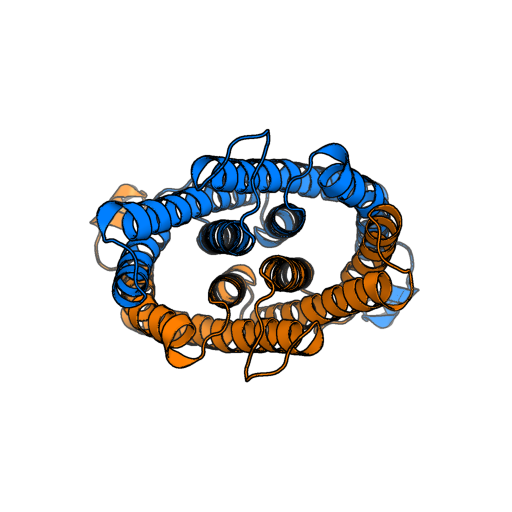7 5.102 -10.336 1 98.38 77 VAL B C 1
ATOM 1864 O O . VAL B 1 77 ? 14.586 4.41 -10.984 1 98.38 77 VAL B O 1
ATOM 1867 N N . TYR B 1 78 ? 13.906 5.234 -9.023 1 98.5 78 TYR B N 1
ATOM 1868 C CA . TYR B 1 78 ? 14.984 4.582 -8.289 1 98.5 78 TYR B CA 1
ATOM 1869 C C . TYR B 1 78 ? 14.883 3.066 -8.406 1 98.5 78 TYR B C 1
ATOM 1871 O O . TYR B 1 78 ? 15.891 2.381 -8.57 1 98.5 78 TYR B O 1
ATOM 1879 N N . ALA B 1 79 ? 13.711 2.557 -8.266 1 98.75 79 ALA B N 1
ATOM 1880 C CA . ALA B 1 79 ? 13.523 1.11 -8.344 1 98.75 79 ALA B CA 1
ATOM 1881 C C . ALA B 1 79 ? 13.805 0.596 -9.75 1 98.75 79 ALA B C 1
ATOM 1883 O O . ALA B 1 79 ? 14.414 -0.458 -9.922 1 98.75 79 ALA B O 1
ATOM 1884 N N . ALA B 1 80 ? 13.281 1.32 -10.789 1 98.56 80 ALA B N 1
ATOM 1885 C CA . ALA B 1 80 ? 13.578 0.946 -12.164 1 98.56 80 ALA B CA 1
ATOM 1886 C C . ALA B 1 80 ? 15.086 0.949 -12.422 1 98.56 80 ALA B C 1
ATOM 1888 O O . ALA B 1 80 ? 15.609 0.048 -13.078 1 98.56 80 ALA B O 1
ATOM 1889 N N . ALA B 1 81 ? 15.766 1.976 -11.922 1 98.25 81 ALA B N 1
ATOM 1890 C CA . ALA B 1 81 ? 17.219 2.033 -12.039 1 98.25 81 ALA B CA 1
ATOM 1891 C C . ALA B 1 81 ? 17.875 0.864 -11.312 1 98.25 81 ALA B C 1
ATOM 1893 O O . ALA B 1 81 ? 18.844 0.279 -11.805 1 98.25 81 ALA B O 1
ATOM 1894 N N . THR B 1 82 ? 17.391 0.523 -10.117 1 98.5 82 THR B N 1
ATOM 1895 C CA . THR B 1 82 ? 17.906 -0.624 -9.375 1 98.5 82 THR B CA 1
ATOM 1896 C C . THR B 1 82 ? 17.828 -1.891 -10.227 1 98.5 82 THR B C 1
ATOM 1898 O O . THR B 1 82 ? 18.844 -2.584 -10.398 1 98.5 82 THR B O 1
ATOM 1901 N N . LEU B 1 83 ? 16.719 -2.117 -10.789 1 98.25 83 LEU B N 1
ATOM 1902 C CA . LEU B 1 83 ? 16.484 -3.33 -11.562 1 98.25 83 LEU B CA 1
ATOM 1903 C C . LEU B 1 83 ? 17.297 -3.316 -12.852 1 98.25 83 LEU B C 1
ATOM 1905 O O . LEU B 1 83 ? 17.812 -4.352 -13.273 1 98.25 83 LEU B O 1
ATOM 1909 N N . ALA B 1 84 ? 17.312 -2.146 -13.484 1 97.38 84 ALA B N 1
ATOM 1910 C CA . ALA B 1 84 ? 18.125 -2.021 -14.695 1 97.38 84 ALA B CA 1
ATOM 1911 C C . ALA B 1 84 ? 19.594 -2.338 -14.422 1 97.38 84 ALA B C 1
ATOM 1913 O O . ALA B 1 84 ? 20.25 -3.023 -15.211 1 97.38 84 ALA B O 1
ATOM 1914 N N . VAL B 1 85 ? 20.094 -1.842 -13.297 1 97.69 85 VAL B N 1
ATOM 1915 C CA . VAL B 1 85 ? 21.484 -2.055 -12.945 1 97.69 85 VAL B CA 1
ATOM 1916 C C . VAL B 1 85 ? 21.719 -3.521 -12.594 1 97.69 85 VAL B C 1
ATOM 1918 O O . VAL B 1 85 ? 22.672 -4.141 -13.062 1 97.69 85 VAL B O 1
ATOM 1921 N N . VAL B 1 86 ? 20.844 -4.102 -11.852 1 97.25 86 VAL B N 1
ATOM 1922 C CA . VAL B 1 86 ? 21.016 -5.477 -11.391 1 97.25 86 VAL B CA 1
ATOM 1923 C C . VAL B 1 86 ? 20.906 -6.438 -12.57 1 97.25 86 VAL B C 1
ATOM 1925 O O . VAL B 1 86 ? 21.797 -7.266 -12.781 1 97.25 86 VAL B O 1
ATOM 1928 N N . ASP B 1 87 ? 19.891 -6.336 -13.352 1 92.31 87 ASP B N 1
ATOM 1929 C CA . ASP B 1 87 ? 19.641 -7.27 -14.445 1 92.31 87 ASP B CA 1
ATOM 1930 C C . ASP B 1 87 ? 20.547 -6.973 -15.633 1 92.31 87 ASP B C 1
ATOM 1932 O O . ASP B 1 87 ? 20.969 -7.887 -16.344 1 92.31 87 ASP B O 1
ATOM 1936 N N . GLY B 1 88 ? 20.719 -5.785 -15.914 1 87.62 88 GLY B N 1
ATOM 1937 C CA . GLY B 1 88 ? 21.453 -5.395 -17.094 1 87.62 88 GLY B CA 1
ATOM 1938 C C . GLY B 1 88 ? 22.953 -5.391 -16.891 1 87.62 88 GLY B C 1
ATOM 1939 O O . GLY B 1 88 ? 23.703 -5.969 -17.688 1 87.62 88 GLY B O 1
ATOM 1940 N N . TYR B 1 89 ? 23.406 -4.727 -15.82 1 89.88 89 TYR B N 1
ATOM 1941 C CA . TYR B 1 89 ? 24.844 -4.457 -15.703 1 89.88 89 TYR B CA 1
ATOM 1942 C C . TYR B 1 89 ? 25.531 -5.496 -14.82 1 89.88 89 TYR B C 1
ATOM 1944 O O . TYR B 1 89 ? 26.703 -5.801 -15.016 1 89.88 89 TYR B O 1
ATOM 1952 N N . LEU B 1 90 ? 24.75 -6.074 -13.977 1 92.75 90 LEU B N 1
ATOM 1953 C CA . LEU B 1 90 ? 25.453 -6.906 -13 1 92.75 90 LEU B CA 1
ATOM 1954 C C . LEU B 1 90 ? 25.078 -8.375 -13.18 1 92.75 90 LEU B C 1
ATOM 1956 O O . LEU B 1 90 ? 25.625 -9.242 -12.492 1 92.75 90 LEU B O 1
ATOM 1960 N N . GLY B 1 91 ? 24.297 -8.75 -14.141 1 91.56 91 GLY B N 1
ATOM 1961 C CA . GLY B 1 91 ? 23.984 -10.133 -14.477 1 91.56 91 GLY B CA 1
ATOM 1962 C C . GLY B 1 91 ? 22.984 -10.766 -13.539 1 91.56 91 GLY B C 1
ATOM 1963 O O . GLY B 1 91 ? 22.797 -11.984 -13.555 1 91.56 91 GLY B O 1
ATOM 1964 N N . GLY B 1 92 ? 22.469 -10.008 -12.617 1 91.38 92 GLY B N 1
ATOM 1965 C CA . GLY B 1 92 ? 21.422 -10.516 -11.727 1 91.38 92 GLY B CA 1
ATOM 1966 C C . GLY B 1 92 ? 21.969 -11.055 -10.422 1 91.38 92 GLY B C 1
ATOM 1967 O O . GLY B 1 92 ? 23.094 -10.734 -10.031 1 91.38 92 GLY B O 1
ATOM 1968 N N . GLY B 1 93 ? 21.203 -11.781 -9.641 1 95.31 93 GLY B N 1
ATOM 1969 C CA . GLY B 1 93 ? 21.609 -12.398 -8.391 1 95.31 93 GLY B CA 1
ATOM 1970 C C . GLY B 1 93 ? 21.172 -11.609 -7.164 1 95.31 93 GLY B C 1
ATOM 1971 O O . GLY B 1 93 ? 21.047 -10.383 -7.227 1 95.31 93 GLY B O 1
ATOM 1972 N N . VAL B 1 94 ? 21.062 -12.273 -6.137 1 97.19 94 VAL B N 1
ATOM 1973 C CA . VAL B 1 94 ? 20.5 -11.711 -4.914 1 97.19 94 VAL B CA 1
ATOM 1974 C C . VAL B 1 94 ? 21.516 -10.781 -4.254 1 97.19 94 VAL B C 1
ATOM 1976 O O . VAL B 1 94 ? 21.141 -9.781 -3.635 1 97.19 94 VAL B O 1
ATOM 1979 N N . VAL B 1 95 ? 22.844 -11.07 -4.281 1 97.38 95 VAL B N 1
ATOM 1980 C CA . VAL B 1 95 ? 23.859 -10.195 -3.691 1 97.38 95 VAL B CA 1
ATOM 1981 C C . VAL B 1 95 ? 23.875 -8.859 -4.426 1 97.38 95 VAL B C 1
ATOM 1983 O O . VAL B 1 95 ? 23.891 -7.797 -3.799 1 97.38 95 VAL B O 1
ATOM 1986 N N . ALA B 1 96 ? 23.859 -8.914 -5.73 1 98 96 ALA B N 1
ATOM 1987 C CA . ALA B 1 96 ? 23.797 -7.676 -6.512 1 98 96 ALA B CA 1
ATOM 1988 C C . ALA B 1 96 ? 22.547 -6.883 -6.18 1 98 96 ALA B C 1
ATOM 1990 O O . ALA B 1 96 ? 22.594 -5.672 -5.965 1 98 96 ALA B O 1
ATOM 1991 N N . LEU B 1 97 ? 21.438 -7.633 -6.188 1 98.44 97 LEU B N 1
ATOM 1992 C CA . LEU B 1 97 ? 20.172 -6.98 -5.848 1 98.44 97 LEU B CA 1
ATOM 1993 C C . LEU B 1 97 ? 20.266 -6.312 -4.477 1 98.44 97 LEU B C 1
ATOM 1995 O O . LEU B 1 97 ? 19.859 -5.156 -4.32 1 98.44 97 LEU B O 1
ATOM 1999 N N . SER B 1 98 ? 20.812 -6.984 -3.539 1 98.56 98 SER B N 1
ATOM 2000 C CA . SER B 1 98 ? 20.906 -6.492 -2.168 1 98.56 98 SER B CA 1
ATOM 2001 C C . SER B 1 98 ? 21.766 -5.234 -2.092 1 98.56 98 SER B C 1
ATOM 2003 O O . SER B 1 98 ? 21.375 -4.246 -1.472 1 98.56 98 SER B O 1
ATOM 2005 N N . VAL B 1 99 ? 22.875 -5.238 -2.713 1 98.19 99 VAL B N 1
ATOM 2006 C CA . VAL B 1 99 ? 23.781 -4.105 -2.658 1 98.19 99 VAL B CA 1
ATOM 2007 C C . VAL B 1 99 ? 23.188 -2.916 -3.404 1 98.19 99 VAL B C 1
ATOM 2009 O O . VAL B 1 99 ? 23.203 -1.787 -2.91 1 98.19 99 VAL B O 1
ATOM 2012 N N . VAL B 1 100 ? 22.656 -3.166 -4.531 1 98.56 100 VAL B N 1
ATOM 2013 C CA . VAL B 1 100 ? 22.125 -2.064 -5.328 1 98.56 100 VAL B CA 1
ATOM 2014 C C . VAL B 1 100 ? 20.891 -1.488 -4.656 1 98.56 100 VAL B C 1
ATOM 2016 O O . VAL B 1 100 ? 20.672 -0.275 -4.676 1 98.56 100 VAL B O 1
ATOM 2019 N N . VAL B 1 101 ? 20.031 -2.32 -4.121 1 98.62 101 VAL B N 1
ATOM 2020 C CA . VAL B 1 101 ? 18.922 -1.827 -3.324 1 98.62 101 VAL B CA 1
ATOM 2021 C C . VAL B 1 101 ? 19.438 -0.91 -2.219 1 98.62 101 VAL B C 1
ATOM 2023 O O . VAL B 1 101 ? 18.891 0.174 -1.996 1 98.62 101 VAL B O 1
ATOM 2026 N N . GLY B 1 102 ? 20.516 -1.313 -1.483 1 98.44 102 GLY B N 1
ATOM 2027 C CA . GLY B 1 102 ? 21.094 -0.469 -0.457 1 98.44 102 GLY B CA 1
ATOM 2028 C C . GLY B 1 102 ? 21.531 0.891 -0.976 1 98.44 102 GLY B C 1
ATOM 2029 O O . GLY B 1 102 ? 21.25 1.916 -0.348 1 98.44 102 GLY B O 1
ATOM 2030 N N . VAL B 1 103 ? 22.125 0.927 -2.115 1 98.12 103 VAL B N 1
ATOM 2031 C CA . VAL B 1 103 ? 22.609 2.168 -2.715 1 98.12 103 VAL B CA 1
ATOM 2032 C C . VAL B 1 103 ? 21.422 3.074 -3.039 1 98.12 103 VAL B C 1
ATOM 2034 O O . VAL B 1 103 ? 21.422 4.258 -2.693 1 98.12 103 VAL B O 1
ATOM 2037 N N . PHE B 1 104 ? 20.438 2.537 -3.576 1 97.31 104 PHE B N 1
ATOM 2038 C CA . PHE B 1 104 ? 19.344 3.385 -4.02 1 97.31 104 PHE B CA 1
ATOM 2039 C C . PHE B 1 104 ? 18.422 3.738 -2.855 1 97.31 104 PHE B C 1
ATOM 2041 O O . PHE B 1 104 ? 17.719 4.75 -2.896 1 97.31 104 PHE B O 1
ATOM 2048 N N . MET B 1 105 ? 18.406 2.918 -1.835 1 97.06 105 MET B N 1
ATOM 2049 C CA . MET B 1 105 ? 17.703 3.342 -0.628 1 97.06 105 MET B CA 1
ATOM 2050 C C . MET B 1 105 ? 18.422 4.504 0.045 1 97.06 105 MET B C 1
ATOM 2052 O O . MET B 1 105 ? 17.797 5.398 0.6 1 97.06 105 MET B O 1
ATOM 2056 N N . PHE B 1 106 ? 19.734 4.449 0.015 1 96.5 106 PHE B N 1
ATOM 2057 C CA . PHE B 1 106 ? 20.531 5.574 0.491 1 96.5 106 PHE B CA 1
ATOM 2058 C C . PHE B 1 106 ? 20.203 6.84 -0.292 1 96.5 106 PHE B C 1
ATOM 2060 O O . PHE B 1 106 ? 19.875 7.871 0.296 1 96.5 106 PHE B O 1
ATOM 2067 N N . LEU B 1 107 ? 20.141 6.734 -1.559 1 96.31 107 LEU B N 1
ATOM 2068 C CA . LEU B 1 107 ? 19.891 7.887 -2.418 1 96.31 107 LEU B CA 1
ATOM 2069 C C . LEU B 1 107 ? 18.438 8.352 -2.281 1 96.31 107 LEU B C 1
ATOM 2071 O O . LEU B 1 107 ? 18.172 9.562 -2.24 1 96.31 107 LEU B O 1
ATOM 2075 N N . ALA B 1 108 ? 17.609 7.406 -2.23 1 94.69 108 ALA B N 1
ATOM 2076 C CA . ALA B 1 108 ? 16.188 7.738 -2.104 1 94.69 108 ALA B CA 1
ATOM 2077 C C . ALA B 1 108 ? 15.914 8.469 -0.795 1 94.69 108 ALA B C 1
ATOM 2079 O O . ALA B 1 108 ? 15.016 9.312 -0.726 1 94.69 108 ALA B O 1
ATOM 2080 N N . THR B 1 109 ? 16.625 8.188 0.218 1 94 109 THR B N 1
ATOM 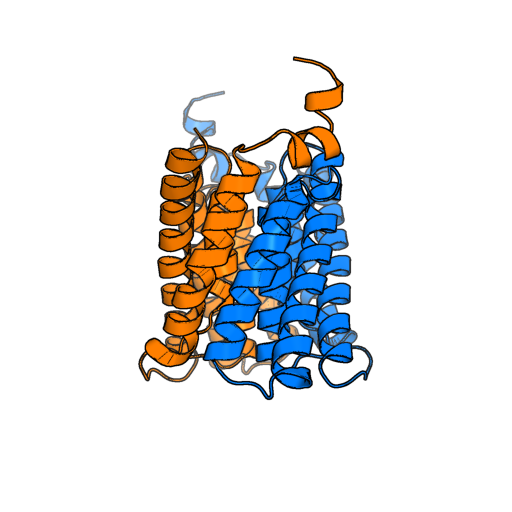2081 C CA . THR B 1 109 ? 16.453 8.875 1.495 1 94 109 THR B CA 1
ATOM 2082 C C . THR B 1 109 ? 17.109 10.25 1.458 1 94 109 THR B C 1
ATOM 2084 O O . THR B 1 109 ? 16.531 11.227 1.953 1 94 109 THR B O 1
ATOM 2087 N N . LEU B 1 110 ? 18.219 10.367 0.762 1 93.19 110 LEU B N 1
ATOM 2088 C CA . LEU B 1 110 ? 18.938 11.633 0.672 1 93.19 110 LEU B CA 1
ATOM 2089 C C . LEU B 1 110 ? 18.141 12.656 -0.12 1 93.19 110 LEU B C 1
ATOM 2091 O O . LEU B 1 110 ? 18.297 13.867 0.087 1 93.19 110 LEU B O 1
ATOM 2095 N N . HIS B 1 111 ? 17.266 12.172 -0.968 1 93.25 111 HIS B N 1
ATOM 2096 C CA . HIS B 1 111 ? 16.594 13.133 -1.835 1 93.25 111 HIS B CA 1
ATOM 2097 C C . HIS B 1 111 ? 15.602 13.977 -1.05 1 93.25 111 HIS B C 1
ATOM 2099 O O . HIS B 1 111 ? 15.055 14.945 -1.58 1 93.25 111 HIS B O 1
ATOM 2105 N N . GLU B 1 112 ? 15.414 13.625 0.148 1 90.12 112 GLU B N 1
ATOM 2106 C CA . GLU B 1 112 ? 14.578 14.445 1.02 1 90.12 112 GLU B CA 1
ATOM 2107 C C . GLU B 1 112 ? 15.117 15.875 1.118 1 90.12 112 GLU B C 1
ATOM 2109 O O . GLU B 1 112 ? 14.383 16.797 1.485 1 90.12 112 GLU B O 1
ATOM 2114 N N . PHE B 1 113 ? 16.453 16 0.802 1 91 113 PHE B N 1
ATOM 2115 C CA . PHE B 1 113 ? 17.031 17.344 0.803 1 91 113 PHE B CA 1
ATOM 2116 C C . PHE B 1 113 ? 16.406 18.203 -0.287 1 91 113 PHE B C 1
ATOM 2118 O O . PHE B 1 113 ? 16.5 19.438 -0.247 1 91 113 PHE B O 1
ATOM 2125 N N . VAL B 1 114 ? 15.812 17.625 -1.219 1 91.12 114 VAL B N 1
ATOM 2126 C CA . VAL B 1 114 ? 15.078 18.344 -2.262 1 91.12 114 VAL B CA 1
ATOM 2127 C C . VAL B 1 114 ? 13.633 18.547 -1.833 1 91.12 114 VAL B C 1
ATOM 2129 O O . VAL B 1 114 ? 12.875 17.578 -1.689 1 91.12 114 VAL B O 1
ATOM 2132 N N . PRO B 1 115 ? 13.281 19.844 -1.762 1 91.56 115 PRO B N 1
ATOM 2133 C CA . PRO B 1 115 ? 11.977 20.141 -1.177 1 91.56 115 PRO B CA 1
ATOM 2134 C C . PRO B 1 115 ? 10.836 19.391 -1.868 1 91.56 115 PRO B C 1
ATOM 2136 O O . PRO B 1 115 ? 9.93 18.891 -1.201 1 91.56 115 PRO B O 1
ATOM 2139 N N . LEU B 1 116 ? 10.875 19.234 -3.141 1 93 116 LEU B N 1
ATOM 2140 C CA . LEU B 1 116 ? 9.828 18.562 -3.904 1 93 116 LEU B CA 1
ATOM 2141 C C . LEU B 1 116 ? 9.773 17.078 -3.557 1 93 116 LEU B C 1
ATOM 2143 O O . LEU B 1 116 ? 8.734 16.438 -3.723 1 93 116 LEU B O 1
ATOM 2147 N N . LEU B 1 117 ? 10.883 16.547 -3.037 1 94.81 117 LEU B N 1
ATOM 2148 C CA . LEU B 1 117 ? 10.992 15.125 -2.762 1 94.81 117 LEU B CA 1
ATOM 2149 C C . LEU B 1 117 ? 11.117 14.867 -1.264 1 94.81 117 LEU B C 1
ATOM 2151 O O . LEU B 1 117 ? 11.75 13.891 -0.847 1 94.81 117 LEU B O 1
ATOM 2155 N N . SER B 1 118 ? 10.531 15.758 -0.467 1 92.06 118 SER B N 1
ATOM 2156 C CA . SER B 1 118 ? 10.797 15.75 0.969 1 92.06 118 SER B CA 1
ATOM 2157 C C . SER B 1 118 ? 9.844 14.812 1.7 1 92.06 118 SER B C 1
ATOM 2159 O O . SER B 1 118 ? 9.906 14.68 2.924 1 92.06 118 SER B O 1
ATOM 2161 N N . PHE B 1 119 ? 8.938 14.195 1 1 91.25 119 PHE B N 1
ATOM 2162 C CA . PHE B 1 119 ? 8.078 13.18 1.597 1 91.25 119 PHE B CA 1
ATOM 2163 C C . PHE B 1 119 ? 8.664 11.781 1.38 1 91.25 119 PHE B C 1
ATOM 2165 O O . PHE B 1 119 ? 8.25 11.062 0.47 1 91.25 119 PHE B O 1
ATOM 2172 N N . THR B 1 120 ? 9.578 11.359 2.244 1 88.94 120 THR B N 1
ATOM 2173 C CA . THR B 1 120 ? 10.414 10.172 2.109 1 88.94 120 THR B CA 1
ATOM 2174 C C . THR B 1 120 ? 9.555 8.914 2.008 1 88.94 120 THR B C 1
ATOM 2176 O O . THR B 1 120 ? 9.836 8.031 1.194 1 88.94 120 THR B O 1
ATOM 2179 N N . PRO B 1 121 ? 8.406 8.781 2.836 1 93.31 121 PRO B N 1
ATOM 2180 C CA . PRO B 1 121 ? 7.594 7.57 2.682 1 93.31 121 PRO B CA 1
ATOM 2181 C C . PRO B 1 121 ? 7.055 7.398 1.264 1 93.31 121 PRO B C 1
ATOM 2183 O O . PRO B 1 121 ? 6.898 6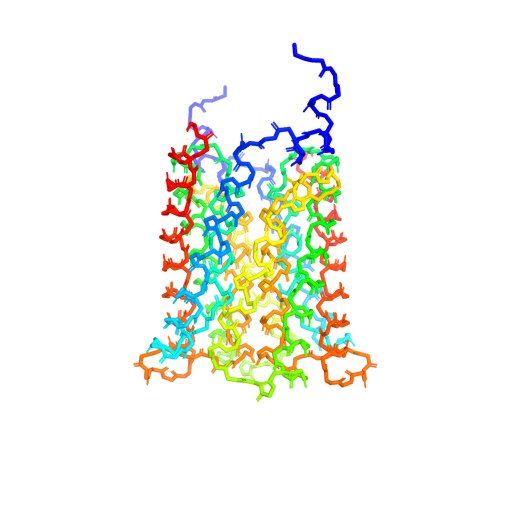.27 0.793 1 93.31 121 PRO B O 1
ATOM 2186 N N . GLY B 1 122 ? 6.797 8.477 0.581 1 96 122 GLY B N 1
ATOM 2187 C CA . GLY B 1 122 ? 6.328 8.406 -0.794 1 96 122 GLY B CA 1
ATOM 2188 C C . GLY B 1 122 ? 7.301 7.707 -1.724 1 96 122 GLY B C 1
ATOM 2189 O O . GLY B 1 122 ? 6.891 6.984 -2.631 1 96 122 GLY B O 1
ATOM 2190 N N . ALA B 1 123 ? 8.555 7.984 -1.537 1 97 123 ALA B N 1
ATOM 2191 C CA . ALA B 1 123 ? 9.578 7.352 -2.365 1 97 123 ALA B CA 1
ATOM 2192 C C . ALA B 1 123 ? 9.594 5.84 -2.154 1 97 123 ALA B C 1
ATOM 2194 O O . ALA B 1 123 ? 9.75 5.074 -3.109 1 97 123 ALA B O 1
ATOM 2195 N N . PHE B 1 124 ? 9.453 5.438 -0.897 1 97.06 124 PHE B N 1
ATOM 2196 C CA . PHE B 1 124 ? 9.438 4.016 -0.584 1 97.06 124 PHE B CA 1
ATOM 2197 C C . PHE B 1 124 ? 8.203 3.348 -1.179 1 97.06 124 PHE B C 1
ATOM 2199 O O . PHE B 1 124 ? 8.273 2.215 -1.662 1 97.06 124 PHE B O 1
ATOM 2206 N N . PHE B 1 125 ? 7.035 4.086 -1.194 1 98.38 125 PHE B N 1
ATOM 2207 C CA . PHE B 1 125 ? 5.824 3.566 -1.817 1 98.38 125 PHE B CA 1
ATOM 2208 C C . PHE B 1 125 ? 6.027 3.379 -3.316 1 98.38 125 PHE B C 1
ATOM 2210 O O . PHE B 1 125 ? 5.637 2.35 -3.875 1 98.38 125 PHE B O 1
ATOM 2217 N N . GLY B 1 126 ? 6.641 4.363 -3.936 1 98.69 126 GLY B N 1
ATOM 2218 C CA . GLY B 1 126 ? 6.949 4.238 -5.352 1 98.69 126 GLY B CA 1
ATOM 2219 C C . GLY B 1 126 ? 7.934 3.123 -5.648 1 98.69 126 GLY B C 1
ATOM 2220 O O . GLY B 1 126 ? 7.75 2.365 -6.605 1 98.69 126 GLY B O 1
ATOM 2221 N N . TYR B 1 127 ? 8.945 3.041 -4.848 1 98.81 127 TYR B N 1
ATOM 2222 C CA . TYR B 1 127 ? 9.953 2 -4.988 1 98.81 127 TYR B CA 1
ATOM 2223 C C . TYR B 1 127 ? 9.336 0.615 -4.879 1 98.81 127 TYR B C 1
ATOM 2225 O O . TYR B 1 127 ? 9.57 -0.247 -5.73 1 98.81 127 TYR B O 1
ATOM 2233 N N . ALA B 1 128 ? 8.547 0.428 -3.871 1 98.75 128 ALA B N 1
ATOM 2234 C CA . ALA B 1 128 ? 7.844 -0.835 -3.666 1 98.75 128 ALA B CA 1
ATOM 2235 C C . ALA B 1 128 ? 6.906 -1.137 -4.828 1 98.75 128 ALA B C 1
ATOM 2237 O O . ALA B 1 128 ? 6.777 -2.289 -5.25 1 98.75 128 ALA B O 1
ATOM 2238 N N . THR B 1 129 ? 6.223 -0.078 -5.305 1 98.88 129 THR B N 1
ATOM 2239 C CA . THR B 1 129 ? 5.32 -0.245 -6.438 1 98.88 129 THR B CA 1
ATOM 2240 C C . THR B 1 129 ? 6.066 -0.803 -7.645 1 98.88 129 THR B C 1
ATOM 2242 O O . THR B 1 129 ? 5.617 -1.768 -8.266 1 98.88 129 THR B O 1
ATOM 2245 N N . MET B 1 130 ? 7.219 -0.234 -7.965 1 98.88 130 MET B N 1
ATOM 2246 C CA . MET B 1 130 ? 7.988 -0.677 -9.125 1 98.88 130 MET B CA 1
ATOM 2247 C C . MET B 1 130 ? 8.453 -2.119 -8.945 1 98.88 130 MET B C 1
ATOM 2249 O O . MET B 1 130 ? 8.391 -2.914 -9.891 1 98.88 130 MET B O 1
ATOM 2253 N N . PHE B 1 131 ? 8.906 -2.469 -7.785 1 98.81 131 PHE B N 1
ATOM 2254 C CA . PHE B 1 131 ? 9.328 -3.84 -7.531 1 98.81 131 PHE B CA 1
ATOM 2255 C C . PHE B 1 131 ? 8.156 -4.805 -7.664 1 98.81 131 PHE B C 1
ATOM 2257 O O . PHE B 1 131 ? 8.312 -5.914 -8.172 1 98.81 131 PHE B O 1
ATOM 2264 N N . SER B 1 132 ? 7.016 -4.449 -7.145 1 98.88 132 SER B N 1
ATOM 2265 C CA . SER B 1 132 ? 5.855 -5.324 -7.227 1 98.88 132 SER B CA 1
ATOM 2266 C C . SER B 1 132 ? 5.391 -5.492 -8.672 1 98.88 132 SER B C 1
ATOM 2268 O O . SER B 1 132 ? 5 -6.586 -9.078 1 98.88 132 SER B O 1
ATOM 2270 N N . VAL B 1 133 ? 5.387 -4.387 -9.477 1 98.88 133 VAL B N 1
ATOM 2271 C CA . VAL B 1 133 ? 5 -4.445 -10.883 1 98.88 133 VAL B CA 1
ATOM 2272 C C . VAL B 1 133 ? 5.977 -5.328 -11.648 1 98.88 133 VAL B C 1
ATOM 2274 O O . VAL B 1 133 ? 5.57 -6.109 -12.516 1 98.88 133 VAL B O 1
ATOM 2277 N N . HIS B 1 134 ? 7.293 -5.188 -11.305 1 98.69 134 HIS B N 1
ATOM 2278 C CA . HIS B 1 134 ? 8.312 -6.039 -11.906 1 98.69 134 HIS B CA 1
ATOM 2279 C C . HIS B 1 134 ? 8.086 -7.504 -11.555 1 98.69 134 HIS B C 1
ATOM 2281 O O . HIS B 1 134 ? 8.164 -8.375 -12.422 1 98.69 134 HIS B O 1
ATOM 2287 N N . ALA B 1 135 ? 7.777 -7.828 -10.289 1 98.06 135 ALA B N 1
ATOM 2288 C CA . ALA B 1 135 ? 7.547 -9.195 -9.836 1 98.06 135 ALA B CA 1
ATOM 2289 C C . ALA B 1 135 ? 6.324 -9.805 -10.523 1 98.06 135 ALA B C 1
ATOM 2291 O O . ALA B 1 135 ? 6.285 -11.016 -10.773 1 98.06 135 ALA B O 1
ATOM 2292 N N . ALA B 1 136 ? 5.328 -8.961 -10.859 1 98.44 136 ALA B N 1
ATOM 2293 C CA . ALA B 1 136 ? 4.109 -9.43 -11.516 1 98.44 136 ALA B CA 1
ATOM 2294 C C . ALA B 1 136 ? 4.285 -9.453 -13.031 1 98.44 136 ALA B C 1
ATOM 2296 O O . ALA B 1 136 ? 3.398 -9.914 -13.758 1 98.44 136 ALA B O 1
ATOM 2297 N N . GLU B 1 137 ? 5.465 -8.922 -13.508 1 98.12 137 GLU B N 1
ATOM 2298 C CA . GLU B 1 137 ? 5.75 -8.797 -14.93 1 98.12 137 GLU B CA 1
ATOM 2299 C C . GLU B 1 137 ? 4.633 -8.047 -15.656 1 98.12 137 GLU B C 1
ATOM 2301 O O . GLU B 1 137 ? 4.258 -8.406 -16.766 1 98.12 137 GLU B O 1
ATOM 2306 N N . ALA B 1 138 ? 4.004 -7.016 -14.953 1 98.19 138 ALA B N 1
ATOM 2307 C CA . ALA B 1 138 ? 2.941 -6.211 -15.555 1 98.19 138 ALA B CA 1
ATOM 2308 C C . ALA B 1 138 ? 3.518 -5.094 -16.422 1 98.19 138 ALA B C 1
ATOM 2310 O O . ALA B 1 138 ? 4.461 -4.41 -16.016 1 98.19 138 ALA B O 1
ATOM 2311 N N . THR B 1 139 ? 2.98 -4.969 -17.641 1 98.31 139 THR B N 1
ATOM 2312 C CA . THR B 1 139 ? 3.438 -3.945 -18.562 1 98.31 139 THR B CA 1
ATOM 2313 C C . THR B 1 139 ? 2.264 -3.105 -19.062 1 98.31 139 THR B C 1
ATOM 2315 O O . THR B 1 139 ? 1.116 -3.35 -18.688 1 98.31 139 THR B O 1
ATOM 2318 N N . ALA B 1 140 ? 2.527 -2.07 -19.734 1 98 140 ALA B N 1
ATOM 2319 C CA . ALA B 1 140 ? 1.477 -1.192 -20.234 1 98 140 ALA B CA 1
ATOM 2320 C C . ALA B 1 140 ? 1.734 -0.811 -21.688 1 98 140 ALA B C 1
ATOM 2322 O O . ALA B 1 140 ? 2.885 -0.654 -22.109 1 98 140 ALA B O 1
ATOM 2323 N N . LEU B 1 141 ? 0.609 -0.674 -22.406 1 96.5 141 LEU B N 1
ATOM 2324 C CA . LEU B 1 141 ? 0.557 -0.084 -23.734 1 96.5 141 LEU B CA 1
ATOM 2325 C C . LEU B 1 141 ? 1.398 -0.89 -24.719 1 96.5 141 LEU B C 1
ATOM 2327 O O . LEU B 1 141 ? 2.029 -0.321 -25.609 1 96.5 141 LEU B O 1
ATOM 2331 N N . GLY B 1 142 ? 1.56 -2.1 -24.516 1 95.75 142 GLY B N 1
ATOM 2332 C CA . GLY B 1 142 ? 2.23 -2.986 -25.453 1 95.75 142 GLY B CA 1
ATOM 2333 C C . GLY B 1 142 ? 3.744 -2.93 -25.344 1 95.75 142 GLY B C 1
ATOM 2334 O O . GLY B 1 142 ? 4.449 -3.619 -26.078 1 95.75 142 GLY B O 1
ATOM 2335 N N . VAL B 1 143 ? 4.262 -2.129 -24.438 1 97.62 143 VAL B N 1
ATOM 2336 C CA . VAL B 1 143 ? 5.703 -2.068 -24.234 1 97.62 143 VAL B CA 1
ATOM 2337 C C . VAL B 1 143 ? 6.133 -3.178 -23.266 1 97.62 143 VAL B C 1
ATOM 2339 O O . VAL B 1 143 ? 5.527 -3.359 -22.203 1 97.62 143 VAL B O 1
ATOM 2342 N N . VAL B 1 144 ? 7.109 -3.979 -23.703 1 96 144 VAL B N 1
ATOM 2343 C CA . VAL B 1 144 ? 7.488 -5.168 -22.953 1 96 144 VAL B CA 1
ATOM 2344 C C . VAL B 1 144 ? 8.742 -4.887 -22.125 1 96 144 VAL B C 1
ATOM 2346 O O . VAL B 1 144 ? 9.398 -3.859 -22.328 1 96 144 VAL B O 1
ATOM 2349 N N . GLY B 1 145 ? 9.07 -5.746 -21.219 1 96.25 145 GLY B N 1
ATOM 2350 C CA . GLY B 1 145 ? 10.281 -5.648 -20.406 1 96.25 145 GLY B CA 1
ATOM 2351 C C . GLY B 1 145 ? 10.234 -4.52 -19.391 1 96.25 145 GLY B C 1
ATOM 2352 O O . GLY B 1 145 ? 9.156 -4.016 -19.062 1 96.25 145 GLY B O 1
ATOM 2353 N N . LEU B 1 146 ? 11.359 -4.188 -18.891 1 97.44 146 LEU B N 1
ATOM 2354 C CA . LEU B 1 146 ? 11.5 -3.209 -17.812 1 97.44 146 LEU B CA 1
ATOM 2355 C C . LEU B 1 146 ? 10.906 -1.865 -18.219 1 97.44 146 LEU B C 1
ATOM 2357 O O . LEU B 1 146 ? 10.242 -1.204 -17.422 1 97.44 146 LEU B O 1
ATOM 2361 N N . PRO B 1 147 ? 11.07 -1.361 -19.5 1 97.94 147 PRO B N 1
ATOM 2362 C CA . PRO B 1 147 ? 10.422 -0.106 -19.891 1 97.94 147 PRO B CA 1
ATOM 2363 C C . PRO B 1 147 ? 8.898 -0.179 -19.812 1 97.94 147 PRO B C 1
ATOM 2365 O O . PRO B 1 147 ? 8.25 0.78 -19.391 1 97.94 147 PRO B O 1
ATOM 2368 N N . GLY B 1 148 ? 8.344 -1.332 -20.25 1 98.75 148 GLY B N 1
ATOM 2369 C CA . GLY B 1 148 ? 6.906 -1.511 -20.156 1 98.75 148 GLY B CA 1
ATOM 2370 C C . GLY B 1 148 ? 6.41 -1.585 -18.734 1 98.75 148 GLY B C 1
ATOM 2371 O O . GLY B 1 148 ? 5.328 -1.085 -18.422 1 98.75 148 GLY B O 1
ATOM 2372 N N . GLU B 1 149 ? 7.176 -2.271 -17.891 1 98.75 149 GLU B N 1
ATOM 2373 C CA . GLU B 1 149 ? 6.832 -2.363 -16.469 1 98.75 149 GLU B CA 1
ATOM 2374 C C . GLU B 1 149 ? 6.895 -0.996 -15.797 1 98.75 149 GLU B C 1
ATOM 2376 O O . GLU B 1 149 ? 6.035 -0.659 -14.984 1 98.75 149 GLU B O 1
ATOM 2381 N N . THR B 1 150 ? 7.922 -0.233 -16.156 1 98.81 150 THR B N 1
ATOM 2382 C CA . THR B 1 150 ? 8.062 1.11 -15.602 1 98.81 150 THR B CA 1
ATOM 2383 C C . THR B 1 150 ? 6.902 1.999 -16.047 1 98.81 150 THR B C 1
ATOM 2385 O O . THR B 1 150 ? 6.34 2.74 -15.234 1 98.81 150 THR B O 1
ATOM 2388 N N . LEU B 1 151 ? 6.551 1.922 -17.281 1 98.75 151 LEU B N 1
ATOM 2389 C CA . LEU B 1 151 ? 5.414 2.67 -17.812 1 98.75 151 LEU B CA 1
ATOM 2390 C C . LEU B 1 151 ? 4.129 2.283 -17.078 1 98.75 151 LEU B C 1
ATOM 2392 O O . LEU B 1 151 ? 3.324 3.15 -16.734 1 98.75 151 LEU B O 1
ATOM 2396 N N . ALA B 1 152 ? 3.988 1.027 -16.891 1 98.88 152 ALA B N 1
ATOM 2397 C CA . ALA B 1 152 ? 2.805 0.551 -16.172 1 98.88 152 ALA B CA 1
ATOM 2398 C C . ALA B 1 152 ? 2.752 1.117 -14.758 1 98.88 152 ALA B C 1
ATOM 2400 O O . ALA B 1 152 ? 1.697 1.559 -14.297 1 98.88 152 ALA B O 1
ATOM 2401 N N . ALA B 1 153 ? 3.793 1.064 -14.047 1 98.88 153 ALA B N 1
ATOM 2402 C CA . ALA B 1 153 ? 3.861 1.594 -12.688 1 98.88 153 ALA B CA 1
ATOM 2403 C C . ALA B 1 153 ? 3.535 3.084 -12.664 1 98.88 153 ALA B C 1
ATOM 2405 O O . ALA B 1 153 ? 2.717 3.533 -11.852 1 98.88 153 ALA B O 1
ATOM 2406 N N . VAL B 1 154 ? 4.172 3.863 -13.594 1 98.81 154 VAL B N 1
ATOM 2407 C CA . VAL B 1 154 ? 3.996 5.312 -13.625 1 98.81 154 VAL B CA 1
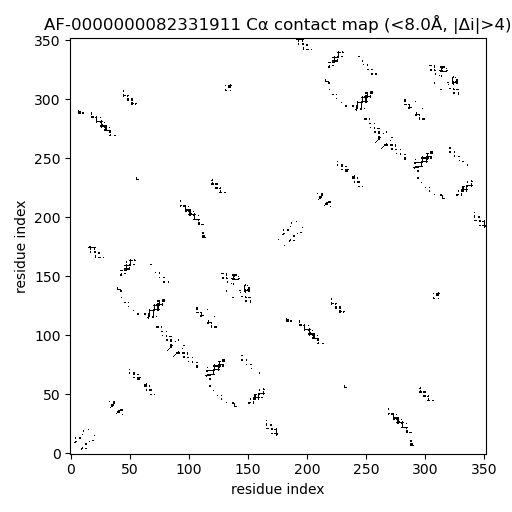ATOM 2408 C C . VAL B 1 154 ? 2.551 5.652 -13.977 1 98.81 154 VAL B C 1
ATOM 2410 O O . VAL B 1 154 ? 1.904 6.441 -13.281 1 98.81 154 VAL B O 1
ATOM 2413 N N . LEU B 1 155 ? 2.031 5.055 -15.008 1 98.62 155 LEU B N 1
ATOM 2414 C CA . LEU B 1 155 ? 0.669 5.344 -15.438 1 98.62 155 LEU B CA 1
ATOM 2415 C C . LEU B 1 155 ? -0.338 4.992 -14.352 1 98.62 155 LEU B C 1
ATOM 2417 O O . LEU B 1 155 ? -1.251 5.773 -14.07 1 98.62 155 LEU B O 1
ATOM 2421 N N . SER B 1 156 ? -0.119 3.848 -13.812 1 98.81 156 SER B N 1
ATOM 2422 C CA . SER B 1 156 ? -1.044 3.422 -12.773 1 98.81 156 SER B CA 1
ATOM 2423 C C . SER B 1 156 ? -0.999 4.363 -11.57 1 98.81 156 SER B C 1
ATOM 2425 O O . SER B 1 156 ? -2.037 4.699 -11 1 98.81 156 SER B O 1
ATOM 2427 N N . MET B 1 157 ? 0.098 4.789 -11.172 1 98.62 157 MET B N 1
ATOM 2428 C CA . MET B 1 157 ? 0.214 5.668 -10.016 1 98.62 157 MET B CA 1
ATOM 2429 C C . MET B 1 157 ? -0.335 7.055 -10.328 1 98.62 157 MET B C 1
ATOM 2431 O O . MET B 1 157 ? -0.987 7.676 -9.484 1 98.62 157 MET B O 1
ATOM 2435 N N . VAL B 1 158 ? -0.012 7.559 -11.508 1 97.88 158 VAL B N 1
ATOM 2436 C CA . VAL B 1 158 ? -0.484 8.891 -11.875 1 97.88 158 VAL B CA 1
ATOM 2437 C C . VAL B 1 158 ? -2.01 8.898 -11.938 1 97.88 158 VAL B C 1
ATOM 2439 O O . VAL B 1 158 ? -2.654 9.805 -11.391 1 97.88 158 VAL B O 1
ATOM 2442 N N . ILE B 1 159 ? -2.598 7.922 -12.555 1 97.94 159 ILE B N 1
ATOM 2443 C CA . ILE B 1 159 ? -4.051 7.82 -12.594 1 97.94 159 ILE B CA 1
ATOM 2444 C C . ILE B 1 159 ? -4.598 7.664 -11.172 1 97.94 159 ILE B C 1
ATOM 2446 O O . ILE B 1 159 ? -5.602 8.281 -10.812 1 97.94 159 ILE B O 1
ATOM 2450 N N . GLY B 1 160 ? -3.908 6.805 -10.344 1 97.31 160 GLY B N 1
ATOM 2451 C CA . GLY B 1 160 ? -4.316 6.645 -8.953 1 97.31 160 GLY B CA 1
ATOM 2452 C C . GLY B 1 160 ? -4.27 7.938 -8.164 1 97.31 160 GLY B C 1
ATOM 2453 O O . GLY B 1 160 ? -5.129 8.188 -7.312 1 97.31 160 GLY B O 1
ATOM 2454 N N . ALA B 1 161 ? -3.283 8.758 -8.398 1 95.88 161 ALA B N 1
ATOM 2455 C CA . ALA B 1 161 ? -3.191 10.07 -7.766 1 95.88 161 ALA B CA 1
ATOM 2456 C C . ALA B 1 161 ? -4.387 10.938 -8.141 1 95.88 161 ALA B C 1
ATOM 2458 O O . ALA B 1 161 ? -4.973 11.602 -7.277 1 95.88 161 ALA B O 1
ATOM 2459 N N . GLY B 1 162 ? -4.652 10.961 -9.383 1 94.88 162 GLY B N 1
ATOM 2460 C CA . GLY B 1 162 ? -5.844 11.68 -9.812 1 94.88 162 GLY B CA 1
ATOM 2461 C C . GLY B 1 162 ? -7.109 11.188 -9.141 1 94.88 162 GLY B C 1
ATOM 2462 O O . GLY B 1 162 ? -7.965 11.992 -8.758 1 94.88 162 GLY B O 1
ATOM 2463 N N . ILE B 1 163 ? -7.297 9.891 -9 1 94.25 163 ILE B N 1
ATOM 2464 C CA . ILE B 1 163 ? -8.469 9.297 -8.367 1 94.25 163 ILE B CA 1
ATOM 2465 C C . ILE B 1 163 ? -8.508 9.695 -6.891 1 94.25 163 ILE B C 1
ATOM 2467 O O . ILE B 1 163 ? -9.578 9.992 -6.355 1 94.25 163 ILE B O 1
ATOM 2471 N N . GLY B 1 164 ? -7.277 9.641 -6.215 1 91.88 164 GLY B N 1
ATOM 2472 C CA . GLY B 1 164 ? -7.23 10.117 -4.84 1 91.88 164 GLY B CA 1
ATOM 2473 C C . GLY B 1 164 ? -7.715 11.547 -4.684 1 91.88 164 GLY B C 1
ATOM 2474 O O . GLY B 1 164 ? -8.539 11.836 -3.812 1 91.88 164 GLY B O 1
ATOM 2475 N N . LEU B 1 165 ? -7.297 12.406 -5.52 1 92 165 LEU B N 1
ATOM 2476 C CA . LEU B 1 165 ? -7.711 13.805 -5.52 1 92 165 LEU B CA 1
ATOM 2477 C C . LEU B 1 165 ? -9.211 13.93 -5.781 1 92 165 LEU B C 1
ATOM 2479 O O . LEU B 1 165 ? -9.906 14.672 -5.094 1 92 165 LEU B O 1
ATOM 2483 N N . ALA B 1 166 ? -9.664 13.242 -6.766 1 93.06 166 ALA B N 1
ATOM 2484 C CA . ALA B 1 166 ? -11.07 13.312 -7.164 1 93.06 166 ALA B CA 1
ATOM 2485 C C . ALA B 1 166 ? -11.977 12.773 -6.062 1 93.06 166 ALA B C 1
ATOM 2487 O O . ALA B 1 166 ? -13.031 13.352 -5.785 1 93.06 166 ALA B O 1
ATOM 2488 N N . THR B 1 167 ? -11.578 11.695 -5.516 1 92.31 167 THR B N 1
ATOM 2489 C CA . THR B 1 167 ? -12.422 11.109 -4.484 1 92.31 167 THR B CA 1
ATOM 2490 C C . THR B 1 167 ? -12.461 12 -3.246 1 92.31 167 THR B C 1
ATOM 2492 O O . THR B 1 167 ? -13.492 12.086 -2.572 1 92.31 167 THR B O 1
ATOM 2495 N N . ASP B 1 168 ? -11.375 12.516 -2.844 1 91.19 168 ASP B N 1
ATOM 2496 C CA . ASP B 1 168 ? -11.367 13.461 -1.731 1 91.19 168 ASP B CA 1
ATOM 2497 C C . ASP B 1 168 ? -12.281 14.648 -2.016 1 91.19 168 ASP B C 1
ATOM 2499 O O . ASP B 1 168 ? -13.031 15.086 -1.142 1 91.19 168 ASP B O 1
ATOM 2503 N N . GLU B 1 169 ? -12.164 15.25 -3.273 1 91.19 169 GLU B N 1
ATOM 2504 C CA . GLU B 1 169 ? -12.992 16.391 -3.658 1 91.19 169 GLU B CA 1
ATOM 2505 C C . GLU B 1 169 ? -14.477 16.031 -3.598 1 91.19 169 GLU B C 1
ATOM 2507 O O . GLU B 1 169 ? -15.273 16.781 -3.023 1 91.19 169 GLU B O 1
ATOM 2512 N N . VAL B 1 170 ? -14.781 14.859 -4.09 1 93.62 170 VAL B N 1
ATOM 2513 C CA . VAL B 1 170 ? -16.188 14.453 -4.152 1 93.62 170 VAL B CA 1
ATOM 2514 C C . VAL B 1 170 ? -16.703 14.141 -2.75 1 93.62 170 VAL B C 1
ATOM 2516 O O . VAL B 1 170 ? -17.781 14.57 -2.371 1 93.62 170 VAL B O 1
ATOM 2519 N N . SER B 1 171 ? -15.922 13.422 -2.037 1 93.06 171 SER B N 1
ATOM 2520 C CA . SER B 1 171 ? -16.375 13.039 -0.702 1 93.06 171 SER B CA 1
ATOM 2521 C C . SER B 1 171 ? -16.5 14.258 0.208 1 93.06 171 SER B C 1
ATOM 2523 O O . SER B 1 171 ? -17.375 14.305 1.071 1 93.06 171 SER B O 1
ATOM 2525 N N . SER B 1 172 ? -15.609 15.172 0.217 1 90.25 172 SER B N 1
ATOM 2526 C CA . SER B 1 172 ? -15.672 16.375 1.033 1 90.25 172 SER B CA 1
ATOM 2527 C C . SER B 1 172 ? -16.938 17.188 0.732 1 90.25 172 SER B C 1
ATOM 2529 O O . SER B 1 172 ? -17.516 17.797 1.631 1 90.25 172 SER B O 1
ATOM 2531 N N . ARG B 1 173 ? -17.312 17.25 -0.623 1 89.38 173 ARG B N 1
ATOM 2532 C CA . ARG B 1 173 ? -18.531 17.953 -1.015 1 89.38 173 ARG B CA 1
ATOM 2533 C C . ARG B 1 173 ? -19.766 17.25 -0.481 1 89.38 173 ARG B C 1
ATOM 2535 O O . ARG B 1 173 ? -20.766 17.906 -0.158 1 89.38 173 ARG B O 1
ATOM 2542 N N . LEU B 1 174 ? -19.625 15.883 -0.315 1 88.25 174 LEU B N 1
ATOM 2543 C CA . LEU B 1 174 ? -20.781 15.117 0.13 1 88.25 174 LEU B CA 1
ATOM 2544 C C . LEU B 1 174 ? -20.844 15.07 1.653 1 88.25 174 LEU B C 1
ATOM 2546 O O . LEU B 1 174 ? -21.906 14.836 2.225 1 88.25 174 LEU B O 1
ATOM 2550 N N . GLY B 1 175 ? -19.672 15.094 2.195 1 79.44 175 GLY B N 1
ATOM 2551 C CA . GLY B 1 175 ? -19.625 15 3.646 1 79.44 175 GLY B CA 1
ATOM 2552 C C . GLY B 1 175 ? -20.109 16.266 4.34 1 79.44 175 GLY B C 1
ATOM 2553 O O . GLY B 1 175 ? -20.375 16.25 5.547 1 79.44 175 GLY B O 1
ATOM 2554 N N . THR B 1 176 ? -20.125 17.312 3.879 1 65.62 176 THR B N 1
ATOM 2555 C CA . THR B 1 176 ? -20.641 18.578 4.418 1 65.62 176 THR B CA 1
ATOM 2556 C C . THR B 1 176 ? -22.125 18.719 4.109 1 65.62 176 THR B C 1
ATOM 2558 O O . THR B 1 176 ? -22.609 18.188 3.115 1 65.62 176 THR B O 1
#

Nearest PDB structures (foldseek):
  7vq3-assembly1_A  TM=5.214E-01  e=7.600E-01  Arabidopsis thaliana
  8f7n-assembly1_A-2  TM=2.633E-01  e=6.572E+00  Sinorhizobium meliloti
  8f7n-assembly1_A-2  TM=2.615E-01  e=5.921E+00  Sinorhizobium meliloti